Protein 8KBM (pdb70)

Sequence (196 aa):
STFGQALESLKRGHLVARKGWNGKGFIFRPEDSLPTNIVNQVKSLPESFKRWVANNHGDSETDRIKFTAYLCKAADGTIVNGWLASQTDLANDWVIVESTFGQALESLKRGHLVARKGWNGKGFIFRPEDSLPTNIVNQVKSLPESFKRWVANNHGDSETDRIKFTAYLCKAADGTIVNGWLASQTDLANDWVIVE

B-factor: mean 25.91, std 11.31, range [11.3, 83.42]

Solvent-accessible surface area: 12370 Å² total

Secondary structure (DSSP, 8-state):
--HHHHHHHHHTT--EEEGGG-----B----EEEE----SS-SSS-HHHHHHHHHHHTT-SS-EEEE-------TTS---SS----S----S-EEE--/--HHHHHHHHHTT--EEEGGGGGG--B----EEEE----SS-SSS-HHHHHHHHHHS-SSS--EEEE-------TTS---SS----S------EEE--

Structure (mmCIF, N/CA/C/O backbone):
data_8KBM
#
_entry.id   8KBM
#
_cell.length_a   88.065
_cell.length_b   89.846
_cell.length_c   63.214
_cell.angle_alpha   90.00
_cell.angle_beta   90.00
_cell.angle_gamma   90.00
#
_symmetry.space_group_name_H-M   'C 2 2 2'
#
loop_
_entity.id
_entity.type
_entity.pdbx_description
1 polymer 'Inhibitor of Type II CRISPR-Cas system'
2 non-polymer "9,9'-[(2R,3R,3aS,5S,7aR,9R,10R,10aS,12S,14aR)-3,5,10,12-tetrahydroxy-5,12-dioxidooctahydro-2H,7H-difuro[3,2-d:3',2'-j][1,3,7,9,2,8]tetraoxadiphosphacyclododecine-2,9-diyl]bis(2-amino-1,9-dihydro-6H-purin-6-one)"
3 water water
#
loop_
_atom_site.group_PDB
_atom_site.id
_atom_site.type_symbol
_atom_site.label_atom_id
_atom_site.label_alt_id
_atom_site.label_comp_id
_atom_site.label_asym_id
_atom_site.label_entity_id
_atom_site.label_seq_id
_atom_site.pdbx_PDB_ins_code
_atom_site.Cartn_x
_atom_site.Cartn_y
_atom_site.Cartn_z
_atom_site.occupancy
_atom_site.B_iso_or_equiv
_atom_site.auth_seq_id
_atom_site.auth_comp_id
_atom_site.auth_asym_id
_atom_site.auth_atom_id
_atom_site.pdbx_PDB_model_num
ATOM 1 N N . SER A 1 1 ? 1.657 -29.518 15.694 1.00 36.25 0 SER A N 1
ATOM 2 C CA . SER A 1 1 ? 0.333 -29.016 15.341 1.00 37.93 0 SER A CA 1
ATOM 3 C C . SER A 1 1 ? -0.701 -30.129 15.358 1.00 37.53 0 SER A C 1
ATOM 4 O O . SER A 1 1 ? -0.385 -31.289 15.082 1.00 39.89 0 SER A O 1
ATOM 15 N N . THR A 1 3 ? -4.988 -31.443 14.626 1.00 19.88 2 THR A N 1
ATOM 16 C CA . THR A 1 3 ? -6.308 -31.214 14.072 1.00 16.05 2 THR A CA 1
ATOM 17 C C . THR A 1 3 ? -7.269 -30.811 15.188 1.00 17.47 2 THR A C 1
ATOM 18 O O . THR A 1 3 ? -6.978 -30.927 16.388 1.00 17.76 2 THR A O 1
ATOM 22 N N . PHE A 1 4 ? -8.452 -30.361 14.795 1.00 17.17 3 PHE A N 1
ATOM 23 C CA . PHE A 1 4 ? -9.466 -30.058 15.796 1.00 14.00 3 PHE A CA 1
ATOM 24 C C . PHE A 1 4 ? -9.860 -31.305 16.556 1.00 19.93 3 PHE A C 1
ATOM 25 O O . PHE A 1 4 ? -10.159 -31.238 17.750 1.00 18.29 3 PHE A O 1
ATOM 33 N N . GLY A 1 5 ? -9.830 -32.465 15.909 1.00 17.92 4 GLY A N 1
ATOM 34 C CA . GLY A 1 5 ? -10.181 -33.679 16.620 1.00 15.50 4 GLY A CA 1
ATOM 35 C C . GLY A 1 5 ? -9.193 -34.013 17.719 1.00 18.11 4 GLY A C 1
ATOM 36 O O . GLY A 1 5 ? -9.582 -34.421 18.824 1.00 18.77 4 GLY A O 1
ATOM 37 N N . GLN A 1 6 ? -7.904 -33.821 17.449 1.00 18.00 5 GLN A N 1
ATOM 38 C CA . GLN A 1 6 ? -6.907 -34.012 18.501 1.00 18.40 5 GLN A CA 1
ATOM 39 C C . GLN A 1 6 ? -7.067 -32.965 19.599 1.00 19.74 5 GLN A C 1
ATOM 40 O O . GLN A 1 6 ? -6.921 -33.272 20.795 1.00 19.26 5 GLN A O 1
ATOM 46 N N . ALA A 1 7 ? -7.361 -31.718 19.216 1.00 19.59 6 ALA A N 1
ATOM 47 C CA . ALA A 1 7 ? -7.633 -30.689 20.216 1.00 15.20 6 ALA A CA 1
ATOM 48 C C . ALA A 1 7 ? -8.787 -31.096 21.115 1.00 17.62 6 ALA A C 1
ATOM 49 O O . ALA A 1 7 ? -8.729 -30.917 22.345 1.00 17.56 6 ALA A O 1
ATOM 51 N N . LEU A 1 8 ? -9.837 -31.663 20.530 1.00 18.54 7 LEU A N 1
ATOM 52 C CA . LEU A 1 8 ? -10.997 -32.058 21.318 1.00 16.41 7 LEU A CA 1
ATOM 53 C C . LEU A 1 8 ? -10.635 -33.165 22.297 1.00 19.49 7 LEU A C 1
ATOM 54 O O . LEU A 1 8 ? -11.051 -33.129 23.457 1.00 18.19 7 LEU A O 1
ATOM 59 N N . GLU A 1 9 ? -9.870 -34.161 21.850 1.00 18.85 8 GLU A N 1
ATOM 60 C CA . GLU A 1 9 ? -9.478 -3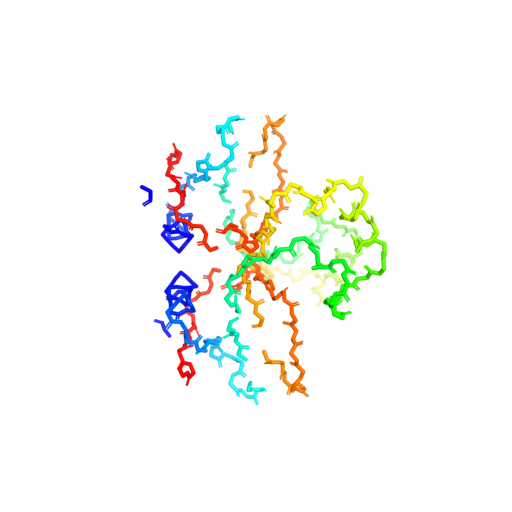5.228 22.778 1.00 17.94 8 GLU A CA 1
ATOM 61 C C . GLU A 1 9 ? -8.625 -34.681 23.916 1.00 20.26 8 GLU A C 1
ATOM 62 O O . GLU A 1 9 ? -8.729 -35.152 25.060 1.00 19.28 8 GLU A O 1
ATOM 68 N N . SER A 1 10 ? -7.796 -33.677 23.634 1.00 18.87 9 SER A N 1
ATOM 69 C CA . SER A 1 10 ? -7.020 -33.032 24.691 1.00 16.32 9 SER A CA 1
ATOM 70 C C . SER A 1 10 ? -7.938 -32.270 25.652 1.00 20.41 9 SER A C 1
ATOM 71 O O . SER A 1 10 ? -7.770 -32.328 26.879 1.00 18.78 9 SER A O 1
ATOM 74 N N . LEU A 1 11 ? -8.938 -31.578 25.118 1.00 18.81 10 LEU A N 1
ATOM 75 C CA . LEU A 1 11 ? -9.887 -30.845 25.947 1.00 15.82 10 LEU A CA 1
ATOM 76 C C . LEU A 1 11 ? -10.642 -31.789 26.864 1.00 18.13 10 LEU A C 1
ATOM 77 O O . LEU A 1 11 ? -10.857 -31.481 28.048 1.00 17.67 10 LEU A O 1
ATOM 82 N N . LYS A 1 12 ? -11.043 -32.948 26.342 1.00 19.75 11 LYS A N 1
ATOM 83 C CA . LYS A 1 12 ? -11.762 -33.933 27.149 1.00 19.32 11 LYS A CA 1
ATOM 84 C C . LYS A 1 12 ? -10.916 -34.414 28.322 1.00 20.01 11 LYS A C 1
ATOM 85 O O . LYS A 1 12 ? -11.465 -34.806 29.365 1.00 21.64 11 LYS A O 1
ATOM 91 N N . ARG A 1 13 ? -9.593 -34.375 28.181 1.00 18.67 12 ARG A N 1
ATOM 92 C CA . ARG A 1 13 ? -8.656 -34.780 29.226 1.00 17.00 12 ARG A CA 1
ATOM 93 C C . ARG A 1 13 ? -8.238 -33.614 30.111 1.00 21.53 12 ARG A C 1
ATOM 94 O O . ARG A 1 13 ? -7.268 -33.750 30.868 1.00 22.57 12 ARG A O 1
ATOM 102 N N . GLY A 1 14 ? -8.895 -32.464 29.990 1.00 18.54 13 GLY A N 1
ATOM 103 C CA . GLY A 1 14 ? -8.692 -31.352 30.899 1.00 17.66 13 GLY A CA 1
ATOM 104 C C . GLY A 1 14 ? -7.652 -30.337 30.486 1.00 19.08 13 GLY A C 1
ATOM 105 O O . GLY A 1 14 ? -7.303 -29.467 31.296 1.00 19.72 13 GLY A O 1
ATOM 106 N N . HIS A 1 15 ? -7.174 -30.379 29.250 1.00 18.52 14 HIS A N 1
ATOM 107 C CA . HIS A 1 15 ? -6.116 -29.476 28.831 1.00 18.68 14 HIS A CA 1
ATOM 108 C C . HIS A 1 15 ? -6.682 -28.165 28.300 1.00 16.08 14 HIS A C 1
ATOM 109 O O . HIS A 1 15 ? -7.880 -28.037 28.037 1.00 17.17 14 HIS A O 1
ATOM 116 N N . LEU A 1 16 ? -5.795 -27.181 28.191 1.00 16.82 15 LEU A N 1
ATOM 117 C CA . LEU A 1 16 ? -6.085 -25.908 27.547 1.00 17.63 15 LEU A CA 1
ATOM 118 C C . LEU A 1 16 ? -5.439 -25.948 26.173 1.00 18.01 15 LEU A C 1
ATOM 119 O O . LEU A 1 16 ? -4.272 -26.331 26.049 1.00 17.65 15 LEU A O 1
ATOM 124 N N . VAL A 1 17 ? -6.196 -25.545 25.146 1.00 16.89 16 VAL A N 1
ATOM 125 C CA . VAL A 1 17 ? -5.718 -25.597 23.770 1.00 16.50 16 VAL A CA 1
ATOM 126 C C . VAL A 1 17 ? -6.024 -24.284 23.061 1.00 16.68 16 VAL A C 1
ATOM 127 O O . VAL A 1 17 ? -6.852 -23.489 23.508 1.00 16.12 16 VAL A O 1
ATOM 131 N N . ALA A 1 18 ? -5.350 -24.082 21.919 1.00 17.05 17 ALA A N 1
ATOM 132 C CA . ALA A 1 18 ? -5.494 -22.868 21.112 1.00 17.49 17 ALA A CA 1
ATOM 133 C C . ALA A 1 18 ? -5.138 -23.179 19.662 1.00 17.26 17 ALA A C 1
ATOM 134 O O . ALA A 1 18 ? -4.562 -24.220 19.356 1.00 18.14 17 ALA A O 1
ATOM 136 N N . ARG A 1 19 ? -5.470 -22.243 18.768 1.00 18.71 18 ARG A N 1
ATOM 137 C CA . ARG A 1 19 ? -4.986 -22.304 17.390 1.00 18.31 18 ARG A CA 1
ATOM 138 C C . ARG A 1 19 ? -3.840 -21.318 17.205 1.00 18.77 18 ARG A C 1
ATOM 139 O O . ARG A 1 19 ? -3.915 -20.177 17.665 1.00 19.92 18 ARG A O 1
ATOM 147 N N . LYS A 1 20 ? -2.786 -21.761 16.506 1.00 20.34 19 LYS A N 1
ATOM 148 C CA . LYS A 1 20 ? -1.712 -20.832 16.149 1.00 23.47 19 LYS A CA 1
ATOM 149 C C . LYS A 1 20 ? -2.248 -19.617 15.406 1.00 23.08 19 LYS A C 1
ATOM 150 O O . LYS A 1 20 ? -1.772 -18.497 15.621 1.00 24.31 19 LYS A O 1
ATOM 156 N N . GLY A 1 21 ? -3.253 -19.817 14.548 1.00 21.03 20 GLY A N 1
ATOM 157 C CA . GLY A 1 21 ? -3.849 -18.715 13.809 1.00 21.86 20 GLY A CA 1
ATOM 158 C C . GLY A 1 21 ? -4.389 -17.592 14.675 1.00 26.71 20 GLY A C 1
ATOM 159 O O . GLY A 1 21 ? -4.538 -16.463 14.194 1.00 26.46 20 GLY A O 1
ATOM 160 N N . TRP A 1 22 ? -4.678 -17.869 15.948 1.00 24.30 21 TRP A N 1
ATOM 161 C CA . TRP A 1 22 ? -5.106 -16.826 16.867 1.00 24.62 21 TRP A CA 1
ATOM 162 C C . TRP A 1 22 ? -3.974 -15.886 17.261 1.00 24.47 21 TRP A C 1
ATOM 163 O O . TRP A 1 22 ? -4.247 -14.814 17.816 1.00 28.36 21 TRP A O 1
ATOM 174 N N . ASN A 1 23 ? -2.722 -16.268 17.001 1.00 23.23 22 ASN A N 1
ATOM 175 C CA . ASN A 1 23 ? -1.569 -15.396 17.217 1.00 25.64 22 ASN A CA 1
ATOM 176 C C . ASN A 1 23 ? -1.339 -15.068 18.690 1.00 29.56 22 ASN A C 1
ATOM 177 O O . ASN A 1 23 ? -1.080 -13.921 19.062 1.00 35.86 22 ASN A O 1
ATOM 182 N N . GLY A 1 24 ? -1.411 -16.097 19.531 1.00 27.28 23 GLY A N 1
ATOM 183 C CA . GLY A 1 24 ? -1.115 -15.939 20.943 1.00 22.97 23 GLY A CA 1
ATOM 184 C C . GLY A 1 24 ? -2.169 -15.165 21.708 1.00 24.63 23 GLY A C 1
ATOM 185 O O . GLY A 1 24 ? -3.291 -15.649 21.909 1.00 22.95 23 GLY A O 1
ATOM 186 N N . LYS A 1 25 ? -1.817 -13.966 22.163 1.00 25.05 24 LYS A N 1
ATOM 187 C CA . LYS A 1 25 ? -2.722 -13.081 22.893 1.00 26.78 24 LYS A CA 1
ATOM 188 C C . LYS A 1 25 ? -3.212 -13.673 24.212 1.00 26.51 24 LYS A C 1
ATOM 189 O O . LYS A 1 25 ? -4.147 -13.131 24.818 1.00 30.24 24 LYS A O 1
ATOM 195 N N . GLY A 1 26 ? -2.612 -14.768 24.680 1.00 22.01 25 GLY A N 1
ATOM 196 C CA . GLY A 1 26 ? -3.092 -15.413 25.885 1.00 28.02 25 GLY A CA 1
ATOM 197 C C . GLY A 1 26 ? -4.457 -16.057 25.767 1.00 26.23 25 GLY A C 1
ATOM 198 O O . GLY A 1 26 ? -5.059 -16.388 26.789 1.00 23.90 25 GLY A O 1
ATOM 207 N N . PHE A 1 28 ? -7.202 -19.057 24.997 1.00 17.56 27 PHE A N 1
ATOM 208 C CA . PHE A 1 28 ? -7.259 -20.513 24.947 1.00 16.88 27 PHE A CA 1
ATOM 209 C C . PHE A 1 28 ? -8.684 -20.980 25.204 1.00 16.15 27 PHE A C 1
ATOM 210 O O . PHE A 1 28 ? -9.519 -20.220 25.691 1.00 17.96 27 PHE A O 1
ATOM 218 N N . ILE A 1 29 ? -8.969 -22.229 24.842 1.00 16.00 28 ILE A N 1
ATOM 219 C CA . ILE A 1 29 ? -10.269 -22.798 25.154 1.00 18.86 28 ILE A CA 1
ATOM 220 C C . ILE A 1 29 ? -10.083 -23.967 26.106 1.00 18.35 28 ILE A C 1
ATOM 221 O O . ILE A 1 29 ? -8.999 -24.539 26.233 1.00 15.62 28 ILE A O 1
ATOM 226 N N . PHE A 1 30 ? -11.178 -24.251 26.807 1.00 15.26 29 PHE A N 1
ATOM 227 C CA . PHE A 1 30 ? -11.180 -25.302 27.810 1.00 14.71 29 PHE A CA 1
ATOM 228 C C . PHE A 1 30 ? -12.570 -25.873 27.994 1.00 14.68 29 PHE A C 1
ATOM 229 O O . PHE A 1 30 ? -13.527 -25.293 27.591 1.00 16.29 29 PHE A O 1
ATOM 245 N N . ARG A 1 32 ? -15.613 -27.221 30.486 1.00 14.65 31 ARG A N 1
ATOM 246 C CA . ARG A 1 32 ? -16.199 -27.227 31.801 1.00 15.78 31 ARG A CA 1
ATOM 247 C C . ARG A 1 32 ? -16.946 -28.530 31.945 1.00 20.73 31 ARG A C 1
ATOM 248 O O . ARG A 1 32 ? -17.587 -28.979 31.034 1.00 17.63 31 ARG A O 1
ATOM 256 N N . PRO A 1 33 ? -16.817 -29.164 33.104 1.00 18.21 32 PRO A N 1
ATOM 257 C CA . PRO A 1 33 ? -17.378 -30.493 33.272 1.00 18.53 32 PRO A CA 1
ATOM 258 C C . PRO A 1 33 ? -18.880 -30.656 33.419 1.00 16.31 32 PRO A C 1
ATOM 259 O O . PRO A 1 33 ? -19.536 -29.744 33.799 1.00 16.83 32 PRO A O 1
ATOM 263 N N . GLU A 1 34 ? -19.366 -31.833 33.085 1.00 20.24 33 GLU A N 1
ATOM 264 C CA . GLU A 1 34 ? -20.772 -32.166 33.335 1.00 20.17 33 GLU A CA 1
ATOM 265 C C . GLU A 1 34 ? -21.081 -32.402 34.800 1.00 21.65 33 GLU A C 1
ATOM 266 O O . GLU A 1 34 ? -20.213 -32.798 35.532 1.00 22.99 33 GLU A O 1
ATOM 272 N N . ASP A 1 35 ? -22.284 -32.110 35.235 1.00 19.34 34 ASP A N 1
ATOM 273 C CA . ASP A 1 35 ? -22.705 -32.480 36.578 1.00 20.32 34 ASP A CA 1
ATOM 274 C C . ASP A 1 35 ? -24.211 -32.649 36.590 1.00 21.91 34 ASP A C 1
ATOM 275 O O . ASP A 1 35 ? -24.890 -32.110 35.753 1.00 22.14 34 ASP A O 1
ATOM 280 N N . SER A 1 36 ? -24.703 -33.418 37.530 1.00 21.47 35 SER A N 1
ATOM 281 C CA . SER A 1 36 ? -26.136 -33.591 37.718 1.00 21.63 35 SER A CA 1
ATOM 282 C C . SER A 1 36 ? -26.520 -32.954 39.045 1.00 21.44 35 SER A C 1
ATOM 283 O O . SER A 1 36 ? -25.926 -33.269 40.081 1.00 24.88 35 SER A O 1
ATOM 286 N N . LEU A 1 37 ? -27.471 -32.034 39.009 1.00 21.62 36 LEU A N 1
ATOM 287 C CA . LEU A 1 37 ? -27.775 -31.241 40.193 1.00 25.62 36 LEU A CA 1
ATOM 288 C C . LEU A 1 37 ? -29.150 -31.589 40.739 1.00 24.22 36 LEU A C 1
ATOM 289 O O . LEU A 1 37 ? -30.081 -31.827 39.964 1.00 22.07 36 LEU A O 1
ATOM 294 N N . PRO A 1 38 ? -29.328 -31.591 42.060 1.00 20.44 37 PRO A N 1
ATOM 295 C CA . PRO A 1 38 ? -30.675 -31.772 42.604 1.00 21.36 37 PRO A CA 1
ATOM 296 C C . PRO A 1 38 ? -31.581 -30.597 42.255 1.00 17.46 37 PRO A C 1
ATOM 297 O O . PRO A 1 38 ? -31.175 -29.430 42.286 1.00 19.97 37 PRO A O 1
ATOM 301 N N . THR A 1 39 ? -32.835 -30.920 41.946 1.00 19.26 38 THR A N 1
ATOM 302 C CA . THR A 1 39 ? -33.779 -29.868 41.575 1.00 18.51 38 THR A CA 1
ATOM 303 C C . THR A 1 39 ? -34.051 -28.919 42.733 1.00 20.09 38 THR A C 1
ATOM 304 O O . THR A 1 39 ? -34.263 -27.721 42.522 1.00 20.12 38 THR A O 1
ATOM 308 N N . ASN A 1 40 ? -34.021 -29.413 43.971 1.00 20.22 39 ASN A N 1
ATOM 309 C CA . ASN A 1 40 ? -34.294 -28.488 45.056 1.00 21.63 39 ASN A CA 1
ATOM 310 C C . ASN A 1 40 ? -33.208 -27.421 45.143 1.00 19.58 39 ASN A C 1
ATOM 311 O O . ASN A 1 40 ? -33.503 -26.247 45.374 1.00 19.60 39 ASN A O 1
ATOM 324 N N . ILE A 1 42 ? -31.364 -26.379 42.552 1.00 21.28 41 ILE A N 1
ATOM 325 C CA . ILE A 1 42 ? -31.652 -25.518 41.409 1.00 23.09 41 ILE A CA 1
ATOM 326 C C . ILE A 1 42 ? -32.639 -24.420 41.798 1.00 22.21 41 ILE A C 1
ATOM 327 O O . ILE A 1 42 ? -32.427 -23.234 41.512 1.00 19.94 41 ILE A O 1
ATOM 332 N N . VAL A 1 43 ? -33.734 -24.801 42.460 1.00 20.26 42 VAL A N 1
ATOM 333 C CA . VAL A 1 43 ? -34.777 -23.830 42.783 1.00 19.42 42 VAL A CA 1
ATOM 334 C C . VAL A 1 43 ? -34.311 -22.866 43.862 1.00 23.67 42 VAL A C 1
ATOM 335 O O . VAL A 1 43 ? -34.487 -21.647 43.751 1.00 22.87 42 VAL A O 1
ATOM 339 N N . ASN A 1 44 ? -33.731 -23.396 44.937 1.00 20.12 43 ASN A N 1
ATOM 340 C CA . ASN A 1 44 ? -33.541 -22.610 46.142 1.00 24.17 43 ASN A CA 1
ATOM 341 C C . ASN A 1 44 ? -32.156 -21.996 46.268 1.00 22.39 43 ASN A C 1
ATOM 342 O O . ASN A 1 44 ? -31.981 -21.074 47.077 1.00 26.23 43 ASN A O 1
ATOM 347 N N . GLN A 1 45 ? -31.187 -22.428 45.462 1.00 23.41 44 GLN A N 1
ATOM 348 C CA . GLN A 1 45 ? -29.822 -21.938 45.632 1.00 23.70 44 GLN A CA 1
ATOM 349 C C . GLN A 1 45 ? -29.196 -21.360 44.376 1.00 23.43 44 GLN A C 1
ATOM 350 O O . GLN A 1 45 ? -28.537 -20.325 44.464 1.00 24.50 44 GLN A O 1
ATOM 356 N N . VAL A 1 46 ? -29.372 -22.000 43.216 1.00 22.53 45 VAL A N 1
ATOM 357 C CA . VAL A 1 46 ? -28.524 -21.656 42.072 1.00 20.91 45 VAL A CA 1
ATOM 358 C C . VAL A 1 46 ? -28.759 -20.223 41.627 1.00 23.05 45 VAL A C 1
ATOM 359 O O . VAL A 1 46 ? -29.872 -19.842 41.237 1.00 21.61 45 VAL A O 1
ATOM 363 N N . LYS A 1 47 ? -27.695 -19.424 41.680 1.00 17.53 46 LYS A N 1
ATOM 364 C CA . LYS A 1 47 ? -27.747 -18.025 41.277 1.00 16.27 46 LYS A CA 1
ATOM 365 C C . LYS A 1 47 ? -27.723 -17.872 39.757 1.00 16.38 46 LYS A C 1
ATOM 366 O O . LYS A 1 47 ? -28.392 -16.984 39.225 1.00 20.51 46 LYS A O 1
ATOM 372 N N . SER A 1 48 ? -26.939 -18.705 39.057 1.00 19.94 47 SER A N 1
ATOM 373 C CA . SER A 1 48 ? -26.634 -18.465 37.647 1.00 16.92 47 SER A CA 1
ATOM 374 C C . SER A 1 48 ? -27.692 -19.028 36.699 1.00 18.03 47 SER A C 1
ATOM 375 O O . SER A 1 48 ? -27.346 -19.449 35.576 1.00 19.09 47 SER A O 1
ATOM 378 N N . LEU A 1 49 ? -28.963 -19.032 37.090 1.00 17.01 48 LEU A N 1
ATOM 379 C CA . LEU A 1 49 ? -30.060 -19.450 36.234 1.00 16.30 48 LEU A CA 1
ATOM 380 C C . LEU A 1 49 ? -31.144 -18.387 36.288 1.00 20.50 48 LEU A C 1
ATOM 381 O O . LEU A 1 49 ? -31.364 -17.786 37.343 1.00 20.13 48 LEU A O 1
ATOM 386 N N . PRO A 1 50 ? -31.848 -18.140 35.198 1.00 18.28 49 PRO A N 1
ATOM 387 C CA . PRO A 1 50 ? -32.896 -17.124 35.228 1.00 17.83 49 PRO A CA 1
ATOM 388 C C . PRO A 1 50 ? -34.101 -17.620 36.010 1.00 17.12 49 PRO A C 1
ATOM 389 O O . PRO A 1 50 ? -34.333 -18.821 36.167 1.00 17.80 49 PRO A O 1
ATOM 393 N N . GLU A 1 51 ? -34.865 -16.654 36.523 1.00 19.69 50 GLU A N 1
ATOM 394 C CA . GLU A 1 51 ? -35.973 -17.018 37.387 1.00 19.03 50 GLU A CA 1
ATOM 395 C C . GLU A 1 51 ? -37.018 -17.840 36.640 1.00 18.40 50 GLU A C 1
ATOM 396 O O . GLU A 1 51 ? -37.627 -18.741 37.219 1.00 19.00 50 GLU A O 1
ATOM 402 N N . SER A 1 52 ? -37.188 -17.595 35.340 1.00 18.14 51 SER A N 1
ATOM 403 C CA . SER A 1 52 ? -38.168 -18.351 34.566 1.00 17.70 51 SER A CA 1
ATOM 404 C C . SER A 1 52 ? -37.832 -19.841 34.547 1.00 16.51 51 SER A C 1
ATOM 405 O O . SER A 1 52 ? -38.721 -20.701 34.688 1.00 20.51 51 SER A O 1
ATOM 408 N N . PHE A 1 53 ? -36.541 -20.166 34.436 1.00 17.97 52 PHE A N 1
ATOM 409 C CA . PHE A 1 53 ? -36.125 -21.565 34.472 1.00 20.34 52 PHE A CA 1
ATOM 410 C C . PHE A 1 53 ? -36.323 -22.168 35.860 1.00 20.27 52 PHE A C 1
ATOM 411 O O . PHE A 1 53 ? -36.785 -23.309 35.995 1.00 19.90 52 PHE A O 1
ATOM 419 N N . LYS A 1 54 ? -35.973 -21.411 36.898 1.00 17.87 53 LYS A N 1
ATOM 420 C CA . LYS A 1 54 ? -36.119 -21.888 38.271 1.00 17.46 53 LYS A CA 1
ATOM 421 C C . LYS A 1 54 ? -37.586 -22.113 38.616 1.00 21.44 53 LYS A C 1
ATOM 422 O O . LYS A 1 54 ? -37.929 -23.098 39.281 1.00 21.06 53 LYS A O 1
ATOM 428 N N . ARG A 1 55 ? -38.469 -21.232 38.142 1.00 20.26 54 ARG A N 1
ATOM 429 C CA . ARG A 1 55 ? -39.900 -21.380 38.399 1.00 21.87 54 ARG A CA 1
ATOM 430 C C . ARG A 1 55 ? -40.449 -22.606 37.708 1.00 24.85 54 ARG A C 1
ATOM 431 O O . ARG A 1 55 ? -41.316 -23.301 38.257 1.00 23.69 54 ARG A O 1
ATOM 439 N N . TRP A 1 56 ? -39.983 -22.860 36.486 1.00 22.34 55 TRP A N 1
ATOM 440 C CA . TRP A 1 56 ? -40.394 -24.064 35.778 1.00 22.08 55 TRP A CA 1
ATOM 441 C C . TRP A 1 56 ? -39.974 -25.319 36.543 1.00 19.34 55 TRP A C 1
ATOM 442 O O . TRP A 1 56 ? -40.781 -26.243 36.762 1.00 21.14 55 TRP A O 1
ATOM 453 N N . VAL A 1 57 ? -38.711 -25.356 36.977 1.00 19.45 56 VAL A N 1
ATOM 454 C CA . VAL A 1 57 ? -38.242 -26.489 37.778 1.00 21.05 56 VAL A CA 1
ATOM 455 C C . VAL A 1 57 ? -39.090 -26.663 39.035 1.00 19.18 56 VAL A C 1
ATOM 456 O O . VAL A 1 57 ? -39.517 -27.774 39.364 1.00 20.92 56 VAL A O 1
ATOM 460 N N . ALA A 1 58 ? -39.334 -25.569 39.762 1.00 19.43 57 ALA A N 1
ATOM 461 C CA . ALA A 1 58 ? -40.127 -25.653 40.985 1.00 20.09 57 ALA A CA 1
ATOM 462 C C . ALA A 1 58 ? -41.513 -26.203 40.701 1.00 23.99 57 ALA A C 1
ATOM 463 O O . ALA A 1 58 ? -42.049 -26.995 41.487 1.00 20.96 57 ALA A O 1
ATOM 465 N N . ASN A 1 59 ? -42.122 -25.780 39.591 1.00 21.87 58 ASN A N 1
ATOM 466 C CA . ASN A 1 59 ? -43.486 -26.216 39.329 1.00 17.92 58 ASN A CA 1
ATOM 467 C C . ASN A 1 59 ? -43.537 -27.701 39.015 1.00 21.47 58 ASN A C 1
ATOM 468 O O . ASN A 1 59 ? -44.541 -28.367 39.302 1.00 23.43 58 ASN A O 1
ATOM 473 N N . ASN A 1 60 ? -42.470 -28.242 38.436 1.00 22.06 59 ASN A N 1
ATOM 474 C CA . ASN A 1 60 ? -42.519 -29.640 38.040 1.00 22.56 59 ASN A CA 1
ATOM 475 C C . ASN A 1 60 ? -41.854 -30.598 39.019 1.00 25.08 59 ASN A C 1
ATOM 476 O O . ASN A 1 60 ? -42.049 -31.811 38.909 1.00 24.33 59 ASN A O 1
ATOM 481 N N . HIS A 1 61 ? -41.112 -30.090 39.991 1.00 22.49 60 HIS A N 1
ATOM 482 C CA . HIS A 1 61 ? -40.420 -30.948 40.941 1.00 24.97 60 HIS A CA 1
ATOM 483 C C . HIS A 1 61 ? -40.774 -30.696 42.389 1.00 26.06 60 HIS A C 1
ATOM 484 O O . HIS A 1 61 ? -40.513 -31.571 43.229 1.00 25.68 60 HIS A O 1
ATOM 491 N N . GLY A 1 62 ? -41.367 -29.548 42.700 1.00 19.74 61 GLY A N 1
ATOM 492 C CA . GLY A 1 62 ? -41.743 -29.260 44.066 1.00 24.01 61 GLY A CA 1
ATOM 493 C C . GLY A 1 62 ? -40.549 -29.345 44.987 1.00 37.52 61 GLY A C 1
ATOM 494 O O . GLY A 1 62 ? -39.451 -28.861 44.693 1.00 46.82 61 GLY A O 1
ATOM 495 N N . ASP A 1 63 ? -40.768 -30.001 46.112 1.00 40.75 62 ASP A N 1
ATOM 496 C CA . ASP A 1 63 ? -39.785 -30.139 47.169 1.00 39.67 62 ASP A CA 1
ATOM 497 C C . ASP A 1 63 ? -38.926 -31.395 47.051 1.00 38.36 62 ASP A C 1
ATOM 498 O O . ASP A 1 63 ? -38.202 -31.717 47.993 1.00 33.53 62 ASP A O 1
ATOM 503 N N . SER A 1 64 ? -38.962 -32.085 45.909 1.00 30.66 63 SER A N 1
ATOM 504 C CA . SER A 1 64 ? -38.218 -33.331 45.756 1.00 36.78 63 SER A CA 1
ATOM 505 C C . SER A 1 64 ? -36.762 -33.152 46.162 1.00 37.16 63 SER A C 1
ATOM 506 O O . SER A 1 64 ? -36.108 -32.178 45.781 1.00 24.93 63 SER A O 1
ATOM 509 N N . GLU A 1 65 ? -36.270 -34.097 46.952 1.00 44.73 64 GLU A N 1
ATOM 510 C CA . GLU A 1 65 ? -34.890 -34.112 47.391 1.00 39.84 64 GLU A CA 1
ATOM 511 C C . GLU A 1 65 ? -34.050 -35.069 46.562 1.00 41.44 64 GLU A C 1
ATOM 512 O O . GLU A 1 65 ? -32.831 -35.124 46.746 1.00 42.61 64 GLU A O 1
ATOM 518 N N . THR A 1 66 ? -34.681 -35.817 45.654 1.00 41.61 65 THR A N 1
ATOM 519 C CA . THR A 1 66 ? -34.011 -36.842 44.869 1.00 29.39 65 THR A CA 1
ATOM 520 C C . THR A 1 66 ? -33.957 -36.548 43.380 1.00 25.20 65 THR A C 1
ATOM 521 O O . THR A 1 66 ? -33.057 -37.056 42.710 1.00 21.75 65 THR A O 1
ATOM 525 N N . ASP A 1 67 ? -34.903 -35.778 42.839 1.00 24.86 66 ASP A N 1
ATOM 526 C CA . ASP A 1 67 ? -34.879 -35.495 41.408 1.00 21.38 66 ASP A CA 1
ATOM 527 C C . ASP A 1 67 ? -33.615 -34.720 41.067 1.00 21.83 66 ASP A C 1
ATOM 528 O O . ASP A 1 67 ? -33.146 -33.882 41.847 1.00 20.32 66 ASP A O 1
ATOM 533 N N . ARG A 1 68 ? -33.072 -34.994 39.886 1.00 24.50 67 ARG A N 1
ATOM 534 C CA . ARG A 1 68 ? -31.868 -34.339 39.401 1.00 22.49 67 ARG A CA 1
ATOM 535 C C . ARG A 1 68 ? -32.050 -33.895 37.956 1.00 23.51 67 ARG A C 1
ATOM 536 O O . ARG A 1 68 ? -32.899 -34.407 37.219 1.00 23.22 67 ARG A O 1
ATOM 544 N N . ILE A 1 69 ? -31.238 -32.922 37.567 1.00 20.45 68 ILE A N 1
ATOM 545 C CA . ILE A 1 69 ? -31.181 -32.460 36.183 1.00 16.98 68 ILE A CA 1
ATOM 546 C C . ILE A 1 69 ? -29.717 -32.415 35.775 1.00 19.77 68 ILE A C 1
ATOM 547 O O . ILE A 1 69 ? -28.887 -31.861 36.507 1.00 20.39 68 ILE A O 1
ATOM 552 N N . LYS A 1 70 ? -29.404 -33.008 34.618 1.00 20.80 69 LYS A N 1
ATOM 553 C CA . LYS A 1 70 ? -28.040 -33.069 34.105 1.00 19.77 69 LYS A CA 1
ATOM 554 C C . LYS A 1 70 ? -27.705 -31.797 33.333 1.00 17.81 69 LYS A C 1
ATOM 555 O O . LYS A 1 70 ? -28.467 -31.374 32.454 1.00 19.28 69 LYS A O 1
ATOM 561 N N . PHE A 1 71 ? -26.558 -31.214 33.643 1.00 18.30 70 PHE A N 1
ATOM 562 C CA . PHE A 1 71 ? -25.984 -30.073 32.936 1.00 15.57 70 PHE A CA 1
ATOM 563 C C . PHE A 1 71 ? -24.745 -30.585 32.212 1.00 19.25 70 PHE A C 1
ATOM 564 O O . PHE A 1 71 ? -23.797 -31.074 32.840 1.00 18.17 70 PHE A O 1
ATOM 572 N N . THR A 1 72 ? -24.779 -30.510 30.884 1.00 17.03 71 THR A N 1
ATOM 573 C CA . THR A 1 72 ? -23.746 -31.111 30.054 1.00 18.50 71 THR A CA 1
ATOM 574 C C . THR A 1 72 ? -22.433 -30.341 30.144 1.00 17.12 71 THR A C 1
ATOM 575 O O . THR A 1 72 ? -22.389 -29.148 30.465 1.00 16.27 71 THR A O 1
ATOM 579 N N . ALA A 1 73 ? -21.351 -31.052 29.827 1.00 18.08 72 ALA A N 1
ATOM 580 C CA . ALA A 1 73 ? -20.057 -30.421 29.625 1.00 17.88 72 ALA A CA 1
ATOM 581 C C . ALA A 1 73 ? -20.125 -29.473 28.422 1.00 18.36 72 ALA A C 1
ATOM 582 O O . ALA A 1 73 ? -20.976 -29.609 27.524 1.00 17.12 72 ALA A O 1
ATOM 584 N N . TYR A 1 74 ? -19.250 -28.503 28.425 1.00 15.03 73 TYR A N 1
ATOM 585 C CA . TYR A 1 74 ? -19.226 -27.535 27.348 1.00 14.90 73 TYR A CA 1
ATOM 586 C C . TYR A 1 74 ? -17.913 -26.819 27.249 1.00 16.82 73 TYR A C 1
ATOM 587 O O . TYR A 1 74 ? -17.169 -26.764 28.181 1.00 17.71 73 TYR A O 1
ATOM 596 N N . LEU A 1 75 ? -17.652 -26.267 26.090 1.00 17.05 74 LEU A N 1
ATOM 597 C CA . LEU A 1 75 ? -16.433 -25.561 25.859 1.00 15.32 74 LEU A CA 1
ATOM 598 C C . LEU A 1 75 ? -16.541 -24.062 26.102 1.00 14.44 74 LEU A C 1
ATOM 599 O O . LEU A 1 75 ? -17.584 -23.482 25.918 1.00 14.97 74 LEU A O 1
ATOM 604 N N . CYS A 1 76 ? -15.453 -23.492 26.574 1.00 14.48 75 CYS A N 1
ATOM 605 C CA . CYS A 1 76 ? -15.392 -22.080 26.849 1.00 13.37 75 CYS A CA 1
ATOM 606 C C . CYS A 1 76 ? -14.094 -21.463 26.370 1.00 15.09 75 CYS A C 1
ATOM 607 O O . CYS A 1 76 ? -13.115 -22.144 26.225 1.00 16.23 75 CYS A O 1
ATOM 618 N N . LYS A 1 78 ? -11.136 -18.517 27.105 1.00 16.09 77 LYS A N 1
ATOM 619 C CA . LYS A 1 78 ? -10.570 -17.467 27.905 1.00 17.97 77 LYS A CA 1
ATOM 620 C C . LYS A 1 78 ? -10.068 -16.493 26.844 1.00 22.69 77 LYS A C 1
ATOM 621 O O . LYS A 1 78 ? -9.109 -16.760 26.163 1.00 19.93 77 LYS A O 1
ATOM 627 N N . ALA A 1 79 ? -10.771 -15.395 26.716 1.00 20.91 78 ALA A N 1
ATOM 628 C CA . ALA A 1 79 ? -10.463 -14.415 25.684 1.00 21.52 78 ALA A CA 1
ATOM 629 C C . ALA A 1 79 ? -9.268 -13.531 25.949 1.00 22.89 78 ALA A C 1
ATOM 630 O O . ALA A 1 79 ? -8.758 -13.482 27.022 1.00 22.93 78 ALA A O 1
ATOM 632 N N . ALA A 1 80 ? -8.831 -12.846 24.915 1.00 26.03 79 ALA A N 1
ATOM 633 C CA . ALA A 1 80 ? -7.650 -12.001 25.018 1.00 28.69 79 ALA A CA 1
ATOM 634 C C . ALA A 1 80 ? -7.814 -10.946 26.077 1.00 26.81 79 ALA A C 1
ATOM 635 O O . ALA A 1 80 ? -6.877 -10.612 26.753 1.00 29.33 79 ALA A O 1
ATOM 637 N N . ASP A 1 81 ? -9.034 -10.465 26.230 1.00 27.14 80 ASP A N 1
ATOM 638 C CA . ASP A 1 81 ? -9.321 -9.442 27.217 1.00 29.45 80 ASP A CA 1
ATOM 639 C C . ASP A 1 81 ? -9.480 -9.959 28.626 1.00 27.85 80 ASP A C 1
ATOM 640 O O . ASP A 1 81 ? -9.674 -9.190 29.532 1.00 32.32 80 ASP A O 1
ATOM 645 N N . GLY A 1 82 ? -9.404 -11.263 28.807 1.00 23.78 81 GLY A N 1
ATOM 646 C CA . GLY A 1 82 ? -9.492 -11.848 30.123 1.00 22.32 81 GLY A CA 1
ATOM 647 C C . GLY A 1 82 ? -10.843 -12.408 30.509 1.00 22.60 81 GLY A C 1
ATOM 648 O O . GLY A 1 82 ? -10.973 -13.114 31.461 1.00 23.57 81 GLY A O 1
ATOM 649 N N . THR A 1 83 ? -11.833 -12.115 29.711 1.00 22.20 82 THR A N 1
ATOM 650 C CA . THR A 1 83 ? -13.149 -12.629 29.979 1.00 24.86 82 THR A CA 1
ATOM 651 C C . THR A 1 83 ? -13.316 -14.085 29.617 1.00 21.82 82 THR A C 1
ATOM 652 O O . THR A 1 83 ? -12.661 -14.572 28.743 1.00 22.55 82 THR A O 1
ATOM 656 N N . ILE A 1 84 ? -14.1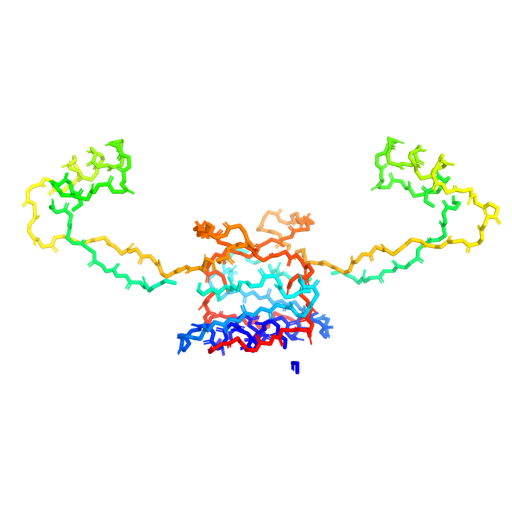76 -14.767 30.352 1.00 20.65 83 ILE A N 1
ATOM 657 C CA . ILE A 1 84 ? -14.503 -16.141 30.005 1.00 20.21 83 ILE A CA 1
ATOM 658 C C . ILE A 1 84 ? -15.793 -16.107 29.205 1.00 22.13 83 ILE A C 1
ATOM 659 O O . ILE A 1 84 ? -16.842 -15.688 29.718 1.00 21.12 83 ILE A O 1
ATOM 664 N N . VAL A 1 85 ? -15.713 -16.565 27.958 1.00 18.78 84 VAL A N 1
ATOM 665 C CA . VAL A 1 85 ? -16.868 -16.713 27.088 1.00 19.17 84 VAL A CA 1
ATOM 666 C C . VAL A 1 85 ? -17.392 -18.125 27.295 1.00 18.47 84 VAL A C 1
ATOM 667 O O . VAL A 1 85 ? -16.763 -19.109 26.895 1.00 17.34 84 VAL A O 1
ATOM 671 N N . ASN A 1 86 ? -18.527 -18.233 27.958 1.00 17.16 85 ASN A N 1
ATOM 672 C CA . ASN A 1 86 ? -19.181 -19.516 28.117 1.00 17.79 85 ASN A CA 1
ATOM 673 C C . ASN A 1 86 ? -19.808 -19.944 26.801 1.00 18.16 85 ASN A C 1
ATOM 674 O O . ASN A 1 86 ? -20.396 -19.138 26.135 1.00 19.60 85 ASN A O 1
ATOM 679 N N . GLY A 1 87 ? -19.687 -21.202 26.456 1.00 15.27 86 GLY A N 1
ATOM 680 C CA . GLY A 1 87 ? -20.289 -21.659 25.231 1.00 17.54 86 GLY A CA 1
ATOM 681 C C . GLY A 1 87 ? -19.584 -21.359 23.935 1.00 18.97 86 GLY A C 1
ATOM 682 O O . GLY A 1 87 ? -20.223 -20.934 22.998 1.00 16.66 86 GLY A O 1
ATOM 683 N N . TRP A 1 88 ? -18.275 -21.519 23.938 1.00 16.31 87 TRP A N 1
ATOM 684 C CA . TRP A 1 88 ? -17.483 -21.310 22.750 1.00 14.34 87 TRP A CA 1
ATOM 685 C C . TRP A 1 88 ? -17.899 -22.229 21.656 1.00 21.59 87 TRP A C 1
ATOM 686 O O . TRP A 1 88 ? -18.198 -23.385 21.870 1.00 25.08 87 TRP A O 1
ATOM 697 N N . LEU A 1 89 ? -17.919 -21.680 20.471 1.00 17.19 88 LEU A N 1
ATOM 698 C CA . LEU A 1 89 ? -18.268 -22.503 19.352 1.00 25.34 88 LEU A CA 1
ATOM 699 C C . LEU A 1 89 ? -17.225 -22.482 18.283 1.00 14.46 88 LEU A C 1
ATOM 700 O O . LEU A 1 89 ? -16.469 -21.566 18.178 1.00 15.74 88 LEU A O 1
ATOM 705 N N . ALA A 1 90 ? -17.179 -23.570 17.559 1.00 16.29 89 ALA A N 1
ATOM 706 C CA . ALA A 1 90 ? -16.180 -23.734 16.543 1.00 16.71 89 ALA A CA 1
ATOM 707 C C . ALA A 1 90 ? -16.652 -23.316 15.171 1.00 14.78 89 ALA A C 1
ATOM 708 O O . ALA A 1 90 ? -17.625 -23.785 14.673 1.00 16.83 89 ALA A O 1
ATOM 710 N N . SER A 1 91 ? -15.900 -22.409 14.602 1.00 15.40 90 SER A N 1
ATOM 711 C CA . SER A 1 91 ? -16.184 -21.989 13.259 1.00 15.09 90 SER A CA 1
ATOM 712 C C . SER A 1 91 ? -15.786 -23.067 12.258 1.00 15.91 90 SER A C 1
ATOM 713 O O . SER A 1 91 ? -15.095 -23.971 12.583 1.00 15.42 90 SER A O 1
ATOM 716 N N . GLN A 1 92 ? -16.278 -22.925 11.042 1.00 15.92 91 GLN A N 1
ATOM 717 C CA . GLN A 1 92 ? -15.854 -23.840 10.012 1.00 16.26 91 GLN A CA 1
ATOM 718 C C . GLN A 1 92 ? -14.334 -23.866 9.940 1.00 18.84 91 GLN A C 1
ATOM 719 O O . GLN A 1 92 ? -13.746 -24.917 9.824 1.00 17.55 91 GLN A O 1
ATOM 725 N N . THR A 1 93 ? -13.717 -22.694 10.026 1.00 16.08 92 THR A N 1
ATOM 726 C CA . THR A 1 93 ? -12.266 -22.600 9.958 1.00 17.12 92 THR A CA 1
ATOM 727 C C . THR A 1 93 ? -11.629 -23.377 11.097 1.00 16.67 92 THR A C 1
ATOM 728 O O . THR A 1 93 ? -10.672 -24.129 10.891 1.00 17.26 92 THR A O 1
ATOM 732 N N . ASP A 1 94 ? -12.157 -23.182 12.319 1.00 16.69 93 ASP A N 1
ATOM 733 C CA . ASP A 1 94 ? -11.652 -23.878 13.498 1.00 17.34 93 ASP A CA 1
ATOM 734 C C . ASP A 1 94 ? -11.769 -25.380 13.347 1.00 16.19 93 ASP A C 1
ATOM 735 O O . ASP A 1 94 ? -10.858 -26.125 13.733 1.00 16.91 93 ASP A O 1
ATOM 748 N N . LEU A 1 96 ? -11.897 -27.214 10.664 1.00 17.19 95 LEU A N 1
ATOM 749 C CA . LEU A 1 96 ? -11.118 -27.823 9.595 1.00 16.91 95 LEU A CA 1
ATOM 750 C C . LEU A 1 96 ? -9.628 -27.545 9.702 1.00 17.94 95 LEU A C 1
ATOM 751 O O . LEU A 1 96 ? -8.847 -28.129 8.927 1.00 19.91 95 LEU A O 1
ATOM 756 N N . ALA A 1 97 ? -9.203 -26.710 10.652 1.00 18.16 96 ALA A N 1
ATOM 757 C CA . ALA A 1 97 ? -7.809 -26.306 10.744 1.00 18.47 96 ALA A CA 1
ATOM 758 C C . ALA A 1 97 ? -6.947 -27.400 11.361 1.00 17.63 96 ALA A C 1
ATOM 759 O O . ALA A 1 97 ? -7.420 -28.243 12.121 1.00 18.88 96 ALA A O 1
ATOM 761 N N . ASN A 1 98 ? -5.664 -27.379 11.010 1.00 19.73 97 ASN A N 1
ATOM 762 C CA . ASN A 1 98 ? -4.673 -28.274 11.589 1.00 19.05 97 ASN A CA 1
ATOM 763 C C . ASN A 1 98 ? -3.541 -27.505 12.266 1.00 23.06 97 ASN A C 1
ATOM 764 O O . ASN A 1 98 ? -2.394 -27.958 12.292 1.00 23.53 97 ASN A O 1
ATOM 769 N N . ASP A 1 99 ? -3.865 -26.333 12.820 1.00 18.32 98 ASP A N 1
ATOM 770 C CA . ASP A 1 99 ? -2.916 -25.509 13.564 1.00 17.56 98 ASP A CA 1
ATOM 771 C C . ASP A 1 99 ? -3.219 -25.457 15.066 1.00 19.57 98 ASP A C 1
ATOM 772 O O . ASP A 1 99 ? -2.810 -24.511 15.745 1.00 20.77 98 ASP A O 1
ATOM 777 N N . TRP A 1 100 ? -3.940 -26.440 15.595 1.00 19.29 99 TRP A N 1
ATOM 778 C CA . TRP A 1 100 ? -4.220 -26.432 17.023 1.00 17.49 99 TRP A CA 1
ATOM 779 C C . TRP A 1 100 ? -2.966 -26.812 17.805 1.00 21.40 99 TRP A C 1
ATOM 780 O O . TRP A 1 100 ? -2.141 -27.613 17.354 1.00 22.26 99 TRP A O 1
ATOM 791 N N . VAL A 1 101 ? -2.829 -26.232 18.996 1.00 19.71 100 VAL A N 1
ATOM 792 C CA . VAL A 1 101 ? -1.697 -26.522 19.866 1.00 19.86 100 VAL A CA 1
ATOM 793 C C . VAL A 1 101 ? -2.168 -26.663 21.303 1.00 20.08 100 VAL A C 1
ATOM 794 O O . VAL A 1 101 ? -3.185 -26.091 21.707 1.00 19.57 100 VAL A O 1
ATOM 798 N N . ILE A 1 102 ? -1.366 -27.353 22.094 1.00 21.48 101 ILE A N 1
ATOM 799 C CA . ILE A 1 102 ? -1.626 -27.442 23.508 1.00 20.20 101 ILE A CA 1
ATOM 800 C C . ILE A 1 102 ? -1.062 -26.212 24.203 1.00 20.57 101 ILE A C 1
ATOM 801 O O . ILE A 1 102 ? 0.028 -25.793 23.896 1.00 21.65 101 ILE A O 1
ATOM 806 N N . VAL A 1 103 ? -1.830 -25.608 25.080 1.00 22.20 102 VAL A N 1
ATOM 807 C CA . VAL A 1 103 ? -1.393 -24.453 25.867 1.00 21.58 102 VAL A CA 1
ATOM 808 C C . VAL A 1 103 ? -0.956 -24.955 27.230 1.00 24.10 102 VAL A C 1
ATOM 809 O O . VAL A 1 103 ? 0.081 -24.552 27.705 1.00 26.60 102 VAL A O 1
ATOM 813 N N . GLU A 1 104 ? -1.743 -25.838 27.840 1.00 22.78 103 GLU A N 1
ATOM 814 C CA . GLU A 1 104 ? -1.384 -26.483 29.101 1.00 29.19 103 GLU A CA 1
ATOM 815 C C . GLU A 1 104 ? -2.058 -27.826 29.079 1.00 29.84 103 GLU A C 1
ATOM 816 O O . GLU A 1 104 ? -3.100 -28.000 28.538 1.00 26.11 103 GLU A O 1
ATOM 823 N N . SER B 1 1 ? -19.431 -45.426 16.576 1.00 41.01 0 SER B N 1
ATOM 824 C CA . SER B 1 1 ? -18.368 -45.537 17.567 1.00 46.91 0 SER B CA 1
ATOM 825 C C . SER B 1 1 ? -17.142 -44.736 17.120 1.00 52.27 0 SER B C 1
ATOM 826 O O . SER B 1 1 ? -16.022 -45.251 17.088 1.00 46.45 0 SER B O 1
ATOM 837 N N . THR B 1 3 ? -15.356 -40.616 17.376 1.00 18.83 2 THR B N 1
ATOM 838 C CA . THR B 1 3 ? -15.414 -39.268 17.933 1.00 18.98 2 THR B CA 1
ATOM 839 C C . THR B 1 3 ? -15.725 -38.253 16.830 1.00 20.97 2 THR B C 1
ATOM 840 O O . THR B 1 3 ? -15.632 -38.540 15.633 1.00 19.43 2 THR B O 1
ATOM 844 N N . PHE B 1 4 ? -16.056 -37.025 17.239 1.00 17.23 3 PHE B N 1
ATOM 845 C CA . PHE B 1 4 ? -16.216 -35.964 16.244 1.00 15.57 3 PHE B CA 1
ATOM 846 C C . PHE B 1 4 ? -14.915 -35.712 15.512 1.00 18.19 3 PHE B C 1
ATOM 847 O O . PHE B 1 4 ? -14.927 -35.366 14.322 1.00 17.83 3 PHE B O 1
ATOM 855 N N . GLY B 1 5 ? -13.778 -35.865 16.181 1.00 17.59 4 GLY B N 1
ATOM 856 C CA . GLY B 1 5 ? -12.517 -35.668 15.483 1.00 16.11 4 GLY B CA 1
ATOM 857 C C . GLY B 1 5 ? -12.306 -36.675 14.374 1.00 19.64 4 GLY B C 1
ATOM 858 O O . GLY B 1 5 ? -11.840 -36.325 13.282 1.00 18.99 4 GLY B O 1
ATOM 859 N N . GLN B 1 6 ? -12.671 -37.930 14.622 1.00 18.17 5 GLN B N 1
ATOM 860 C CA . GLN B 1 6 ? -12.542 -38.927 13.566 1.00 18.99 5 GLN B CA 1
ATOM 861 C C . GLN B 1 6 ? -13.563 -38.675 12.464 1.00 18.49 5 GLN B C 1
ATOM 862 O O . GLN B 1 6 ? -13.273 -38.891 11.273 1.00 18.80 5 GLN B O 1
ATOM 868 N N . ALA B 1 7 ? -14.747 -38.186 12.830 1.00 19.47 6 ALA B N 1
ATOM 869 C CA . ALA B 1 7 ? -15.733 -37.806 11.824 1.00 15.91 6 ALA B CA 1
ATOM 870 C C . ALA B 1 7 ? -15.200 -36.690 10.940 1.00 17.73 6 ALA B C 1
ATOM 871 O O . ALA B 1 7 ? -15.403 -36.695 9.715 1.00 16.54 6 ALA B O 1
ATOM 873 N N . LEU B 1 8 ? -14.497 -35.732 11.534 1.00 19.15 7 LEU B N 1
ATOM 874 C CA . LEU B 1 8 ? -13.956 -34.627 10.756 1.00 16.33 7 LEU B CA 1
ATOM 875 C C . LEU B 1 8 ? -12.878 -35.118 9.808 1.00 18.05 7 LEU B C 1
ATOM 876 O O . LEU B 1 8 ? -12.813 -34.679 8.649 1.00 16.97 7 LEU B O 1
ATOM 881 N N . GLU B 1 9 ? -12.017 -36.023 10.269 1.00 19.38 8 GLU B N 1
ATOM 882 C CA . GLU B 1 9 ? -11.008 -36.566 9.357 1.00 19.12 8 GLU B CA 1
ATOM 883 C C . GLU B 1 9 ? -11.663 -37.322 8.208 1.00 19.93 8 GLU B C 1
ATOM 884 O O . GLU B 1 9 ? -11.199 -37.254 7.057 1.00 18.68 8 GLU B O 1
ATOM 890 N N . SER B 1 10 ? -12.771 -38.007 8.482 1.00 19.23 9 SER B N 1
ATOM 891 C CA . SER B 1 10 ? -13.462 -38.721 7.409 1.00 17.55 9 SER B CA 1
ATOM 892 C C . SER B 1 10 ? -14.134 -37.736 6.438 1.00 18.50 9 SER B C 1
ATOM 893 O O . SER B 1 10 ? -14.106 -37.925 5.211 1.00 18.96 9 SER B O 1
ATOM 896 N N . LEU B 1 11 ? -14.678 -36.642 6.966 1.00 18.85 10 LEU B N 1
ATOM 897 C CA . LEU B 1 11 ? -15.282 -35.593 6.146 1.00 16.87 10 LEU B CA 1
ATOM 898 C C . LEU B 1 11 ? -14.255 -34.952 5.225 1.00 18.70 10 LEU B C 1
ATOM 899 O O . LEU B 1 11 ? -14.544 -34.676 4.048 1.00 17.39 10 LEU B O 1
ATOM 904 N N . LYS B 1 12 ? -13.052 -34.692 5.744 1.00 20.45 11 LYS B N 1
ATOM 905 C CA . LYS B 1 12 ? -11.994 -34.096 4.936 1.00 18.03 11 LYS B CA 1
ATOM 906 C C . LYS B 1 12 ? -11.609 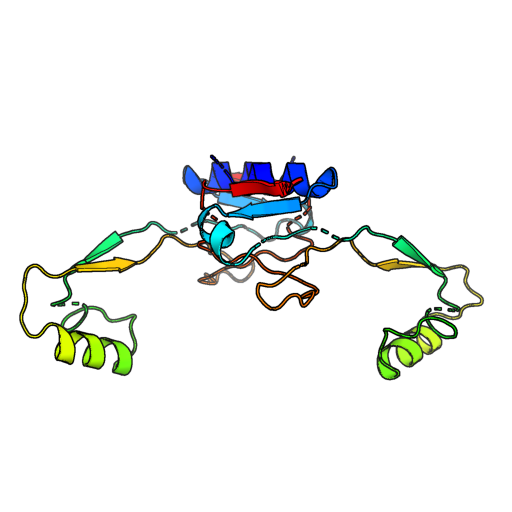-35.007 3.788 1.00 21.47 11 LYS B C 1
ATOM 907 O O . LYS B 1 12 ? -11.120 -34.531 2.753 1.00 24.01 11 LYS B O 1
ATOM 913 N N . ARG B 1 13 ? -11.796 -36.314 3.955 1.00 19.06 12 ARG B N 1
ATOM 914 C CA . ARG B 1 13 ? -11.486 -37.275 2.905 1.00 19.15 12 ARG B CA 1
ATOM 915 C C . ARG B 1 13 ? -12.700 -37.585 2.038 1.00 22.83 12 ARG B C 1
ATOM 916 O O . ARG B 1 13 ? -12.679 -38.567 1.284 1.00 23.92 12 ARG B O 1
ATOM 924 N N . GLY B 1 14 ? -13.753 -36.770 2.130 1.00 18.83 13 GLY B N 1
ATOM 925 C CA . GLY B 1 14 ? -14.870 -36.824 1.207 1.00 17.84 13 GLY B CA 1
ATOM 926 C C . GLY B 1 14 ? -16.034 -37.706 1.600 1.00 19.52 13 GLY B C 1
ATOM 927 O O . GLY B 1 14 ? -16.914 -37.944 0.768 1.00 19.62 13 GLY B O 1
ATOM 928 N N . HIS B 1 15 ? -16.099 -38.176 2.837 1.00 17.24 14 HIS B N 1
ATOM 929 C CA . HIS B 1 15 ? -17.173 -39.073 3.225 1.00 17.04 14 HIS B CA 1
ATOM 930 C C . HIS B 1 15 ? -18.385 -38.313 3.748 1.00 15.90 14 HIS B C 1
ATOM 931 O O . HIS B 1 15 ? -18.317 -37.128 4.091 1.00 17.96 14 HIS B O 1
ATOM 938 N N . LEU B 1 16 ? -19.506 -39.023 3.789 1.00 17.04 15 LEU B N 1
ATOM 939 C CA . LEU B 1 16 ? -20.720 -38.571 4.453 1.00 15.83 15 LEU B CA 1
ATOM 940 C C . LEU B 1 16 ? -20.763 -39.240 5.812 1.00 16.87 15 LEU B C 1
ATOM 941 O O . LEU B 1 16 ? -20.583 -40.462 5.908 1.00 17.11 15 LEU B O 1
ATOM 946 N N . VAL B 1 17 ? -21.021 -38.443 6.857 1.00 15.94 16 VAL B N 1
ATOM 947 C CA . VAL B 1 17 ? -20.992 -38.946 8.226 1.00 16.80 16 VAL B CA 1
ATOM 948 C C . VAL B 1 17 ? -22.233 -38.479 8.979 1.00 18.03 16 VAL B C 1
ATOM 949 O O . VAL B 1 17 ? -22.898 -37.516 8.598 1.00 18.36 16 VAL B O 1
ATOM 953 N N . ALA B 1 18 ? -22.525 -39.172 10.085 1.00 16.56 17 ALA B N 1
ATOM 954 C CA . ALA B 1 18 ? -23.715 -38.869 10.880 1.00 17.15 17 ALA B CA 1
ATOM 955 C C . ALA B 1 18 ? -23.510 -39.348 12.307 1.00 18.15 17 ALA B C 1
ATOM 956 O O . ALA B 1 18 ? -22.608 -40.132 12.600 1.00 18.79 17 ALA B O 1
ATOM 958 N N . ARG B 1 19 ? -24.369 -38.870 13.193 1.00 19.39 18 ARG B N 1
ATOM 959 C CA . ARG B 1 19 ? -24.442 -39.470 14.513 1.00 19.23 18 ARG B CA 1
ATOM 960 C C . ARG B 1 19 ? -25.487 -40.582 14.467 1.00 22.81 18 ARG B C 1
ATOM 961 O O . ARG B 1 19 ? -26.422 -40.537 13.659 1.00 23.74 18 ARG B O 1
ATOM 969 N N . LYS B 1 20 ? -25.279 -41.629 15.278 1.00 22.22 19 LYS B N 1
ATOM 970 C CA . LYS B 1 20 ? -26.164 -42.792 15.185 1.00 24.39 19 LYS B CA 1
ATOM 971 C C . LYS B 1 20 ? -27.635 -42.433 15.330 1.00 28.27 19 LYS B C 1
ATOM 972 O O . LYS B 1 20 ? -28.486 -42.955 14.591 1.00 27.26 19 LYS B O 1
ATOM 978 N N . GLY B 1 21 ? -27.955 -41.535 16.264 1.00 25.61 20 GLY B N 1
ATOM 979 C CA . GLY B 1 21 ? -29.335 -41.133 16.464 1.00 28.91 20 GLY B CA 1
ATOM 980 C C . GLY B 1 21 ? -29.999 -40.501 15.250 1.00 26.86 20 GLY B C 1
ATOM 981 O O . GLY B 1 21 ? -31.232 -40.435 15.200 1.00 29.31 20 GLY B O 1
ATOM 982 N N . TRP B 1 22 ? -29.217 -40.043 14.261 1.00 25.14 21 TRP B N 1
ATOM 983 C CA . TRP B 1 22 ? -29.798 -39.446 13.063 1.00 27.25 21 TRP B CA 1
ATOM 984 C C . TRP B 1 22 ? -30.347 -40.480 12.084 1.00 28.55 21 TRP B C 1
ATOM 985 O O . TRP B 1 22 ? -31.060 -40.096 11.141 1.00 29.66 21 TRP B O 1
ATOM 996 N N . ASN B 1 23 ? -30.040 -41.767 12.291 1.00 24.93 22 ASN B N 1
ATOM 997 C CA . ASN B 1 23 ? -30.377 -42.797 11.305 1.00 28.81 22 ASN B CA 1
ATOM 998 C C . ASN B 1 23 ? -31.858 -42.770 10.920 1.00 28.20 22 ASN B C 1
ATOM 999 O O . ASN B 1 23 ? -32.197 -42.835 9.729 1.00 28.49 22 ASN B O 1
ATOM 1004 N N . GLY B 1 24 ? -32.754 -42.688 11.923 1.00 31.87 23 GLY B N 1
ATOM 1005 C CA . GLY B 1 24 ? -34.190 -42.708 11.655 1.00 34.88 23 GLY B CA 1
ATOM 1006 C C . GLY B 1 24 ? -34.634 -41.619 10.695 1.00 38.67 23 GLY B C 1
ATOM 1007 O O . GLY B 1 24 ? -35.481 -41.853 9.830 1.00 36.94 23 GLY B O 1
ATOM 1008 N N . LYS B 1 25 ? -34.057 -40.419 10.830 1.00 32.82 24 LYS B N 1
ATOM 1009 C CA . LYS B 1 25 ? -34.337 -39.304 9.933 1.00 35.35 24 LYS B CA 1
ATOM 1010 C C . LYS B 1 25 ? -33.424 -39.249 8.706 1.00 32.29 24 LYS B C 1
ATOM 1011 O O . LYS B 1 25 ? -33.683 -38.462 7.786 1.00 35.71 24 LYS B O 1
ATOM 1017 N N . GLY B 1 26 ? -32.404 -40.097 8.623 1.00 28.16 25 GLY B N 1
ATOM 1018 C CA . GLY B 1 26 ? -31.586 -40.122 7.418 1.00 27.86 25 GLY B CA 1
ATOM 1019 C C . GLY B 1 26 ? -30.767 -38.870 7.182 1.00 26.11 25 GLY B C 1
ATOM 1020 O O . GLY B 1 26 ? -30.465 -38.540 6.034 1.00 25.92 25 GLY B O 1
ATOM 1029 N N . PHE B 1 28 ? -27.342 -36.481 7.344 1.00 15.90 27 PHE B N 1
ATOM 1030 C CA . PHE B 1 28 ? -25.894 -36.668 7.348 1.00 16.76 27 PHE B CA 1
ATOM 1031 C C . PHE B 1 28 ? -25.222 -35.341 7.061 1.00 14.20 27 PHE B C 1
ATOM 1032 O O . PHE B 1 28 ? -25.862 -34.398 6.616 1.00 16.92 27 PHE B O 1
ATOM 1040 N N . ILE B 1 29 ? -23.921 -35.269 7.325 1.00 14.60 28 ILE B N 1
ATOM 1041 C CA . ILE B 1 29 ? -23.165 -34.077 6.970 1.00 16.65 28 ILE B CA 1
ATOM 1042 C C . ILE B 1 29 ? -22.065 -34.441 5.987 1.00 17.88 28 ILE B C 1
ATOM 1043 O O . ILE B 1 29 ? -21.658 -35.598 5.869 1.00 16.08 28 ILE B O 1
ATOM 1048 N N . PHE B 1 30 ? -21.627 -33.427 5.243 1.00 15.41 29 PHE B N 1
ATOM 1049 C CA . PHE B 1 30 ? -20.607 -33.595 4.214 1.00 15.08 29 PHE B CA 1
ATOM 1050 C C . PHE B 1 30 ? -19.837 -32.293 4.085 1.00 14.39 29 PHE B C 1
ATOM 1051 O O . PHE B 1 30 ? -20.291 -31.234 4.527 1.00 15.05 29 PHE B O 1
ATOM 1067 N N . ARG B 1 32 ? -18.188 -29.459 1.584 1.00 14.63 31 ARG B N 1
ATOM 1068 C CA . ARG B 1 32 ? -18.029 -28.855 0.273 1.00 15.68 31 ARG B CA 1
ATOM 1069 C C . ARG B 1 32 ? -16.623 -28.271 0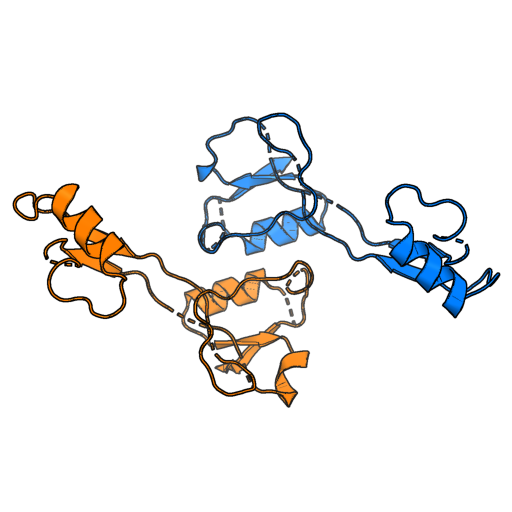.139 1.00 21.32 31 ARG B C 1
ATOM 1070 O O . ARG B 1 32 ? -16.117 -27.627 1.078 1.00 17.30 31 ARG B O 1
ATOM 1078 N N . PRO B 1 33 ? -16.006 -28.495 -1.025 1.00 17.23 32 PRO B N 1
ATOM 1079 C CA . PRO B 1 33 ? -14.587 -28.179 -1.196 1.00 17.62 32 PRO B CA 1
ATOM 1080 C C . PRO B 1 33 ? -14.331 -26.683 -1.346 1.00 15.23 32 PRO B C 1
ATOM 1081 O O . PRO B 1 33 ? -15.196 -25.901 -1.747 1.00 16.46 32 PRO B O 1
ATOM 1085 N N . GLU B 1 34 ? -13.101 -26.308 -1.004 1.00 18.12 33 GLU B N 1
ATOM 1086 C CA . GLU B 1 34 ? -12.579 -24.971 -1.260 1.00 20.13 33 GLU B CA 1
ATOM 1087 C C . GLU B 1 34 ? -12.370 -24.740 -2.762 1.00 21.73 33 GLU B C 1
ATOM 1088 O O . GLU B 1 34 ? -12.103 -25.672 -3.531 1.00 22.73 33 GLU B O 1
ATOM 1094 N N . ASP B 1 35 ? -12.507 -23.483 -3.186 1.00 19.67 34 ASP B N 1
ATOM 1095 C CA . ASP B 1 35 ? -12.041 -23.091 -4.515 1.00 20.49 34 ASP B CA 1
ATOM 1096 C C . ASP B 1 35 ? -11.668 -21.624 -4.484 1.00 23.37 34 ASP B C 1
ATOM 1097 O O . ASP B 1 35 ? -12.112 -20.880 -3.612 1.00 21.18 34 ASP B O 1
ATOM 1102 N N . SER B 1 36 ? -10.850 -21.210 -5.446 1.00 20.94 35 SER B N 1
ATOM 1103 C CA . SER B 1 36 ? -10.478 -19.812 -5.589 1.00 21.04 35 SER B CA 1
ATOM 1104 C C . SER B 1 36 ? -10.978 -19.307 -6.930 1.00 22.71 35 SER B C 1
ATOM 1105 O O . SER B 1 36 ? -10.712 -19.924 -7.966 1.00 24.26 35 SER B O 1
ATOM 1108 N N . LEU B 1 37 ? -11.716 -18.219 -6.894 1.00 20.82 36 LEU B N 1
ATOM 1109 C CA . LEU B 1 37 ? -12.316 -17.665 -8.084 1.00 21.00 36 LEU B CA 1
ATOM 1110 C C . LEU B 1 37 ? -11.750 -16.299 -8.456 1.00 23.39 36 LEU B C 1
ATOM 1111 O O . LEU B 1 37 ? -11.459 -15.485 -7.618 1.00 21.09 36 LEU B O 1
ATOM 1116 N N . PRO B 1 38 ? -11.620 -16.068 -9.761 1.00 23.91 37 PRO B N 1
ATOM 1117 C CA . PRO B 1 38 ? -11.178 -14.731 -10.146 1.00 22.50 37 PRO B CA 1
ATOM 1118 C C . PRO B 1 38 ? -12.243 -13.681 -9.857 1.00 16.73 37 PRO B C 1
ATOM 1119 O O . PRO B 1 38 ? -13.412 -13.944 -9.903 1.00 20.38 37 PRO B O 1
ATOM 1123 N N . THR B 1 39 ? -11.792 -12.480 -9.562 1.00 23.31 38 THR B N 1
ATOM 1124 C CA . THR B 1 39 ? -12.718 -11.428 -9.186 1.00 23.45 38 THR B CA 1
ATOM 1125 C C . THR B 1 39 ? -13.772 -11.103 -10.251 1.00 22.03 38 THR B C 1
ATOM 1126 O O . THR B 1 39 ? -14.889 -10.829 -9.939 1.00 22.67 38 THR B O 1
ATOM 1130 N N . ASN B 1 40 ? -13.379 -11.161 -11.527 1.00 22.48 39 ASN B N 1
ATOM 1131 C CA . ASN B 1 40 ? -14.326 -10.876 -12.583 1.00 23.41 39 ASN B CA 1
ATOM 1132 C C . ASN B 1 40 ? -15.479 -11.843 -12.592 1.00 18.37 39 ASN B C 1
ATOM 1133 O O . ASN B 1 40 ? -16.583 -11.476 -12.867 1.00 18.44 39 ASN B O 1
ATOM 1146 N N . ILE B 1 42 ? -16.571 -13.449 -9.970 1.00 23.79 41 ILE B N 1
ATOM 1147 C CA . ILE B 1 42 ? -17.392 -13.178 -8.835 1.00 19.83 41 ILE B CA 1
ATOM 1148 C C . ILE B 1 42 ? -18.368 -12.038 -9.135 1.00 25.40 41 ILE B C 1
ATOM 1149 O O . ILE B 1 42 ? -19.534 -12.135 -8.878 1.00 24.32 41 ILE B O 1
ATOM 1154 N N . VAL B 1 43 ? -17.848 -10.967 -9.720 1.00 19.91 42 VAL B N 1
ATOM 1155 C CA . VAL B 1 43 ? -18.686 -9.837 -10.033 1.00 24.04 42 VAL B CA 1
ATOM 1156 C C . VAL B 1 43 ? -19.680 -10.054 -11.135 1.00 22.18 42 VAL B C 1
ATOM 1157 O O . VAL B 1 43 ? -20.824 -9.731 -11.002 1.00 25.52 42 VAL B O 1
ATOM 1161 N N . ASN B 1 44 ? -19.233 -10.670 -12.222 1.00 21.13 43 ASN B N 1
ATOM 1162 C CA . ASN B 1 44 ? -20.060 -10.799 -13.394 1.00 25.15 43 ASN B CA 1
ATOM 1163 C C . ASN B 1 44 ? -20.726 -12.142 -13.699 1.00 28.46 43 ASN B C 1
ATOM 1164 O O . ASN B 1 44 ? -21.627 -12.213 -14.512 1.00 26.73 43 ASN B O 1
ATOM 1169 N N . GLN B 1 45 ? -20.301 -13.179 -13.013 1.00 21.73 44 GLN B N 1
ATOM 1170 C CA . GLN B 1 45 ? -20.838 -14.504 -13.312 1.00 24.13 44 GLN B CA 1
ATOM 1171 C C . GLN B 1 45 ? -21.596 -15.157 -12.161 1.00 27.74 44 GLN B C 1
ATOM 1172 O O . GLN B 1 45 ? -22.683 -15.695 -12.377 1.00 26.53 44 GLN B O 1
ATOM 1178 N N . VAL B 1 46 ? -21.068 -15.117 -10.941 1.00 22.28 45 VAL B N 1
ATOM 1179 C CA . VAL B 1 46 ? -21.601 -15.962 -9.871 1.00 20.15 45 VAL B CA 1
ATOM 1180 C C . VAL B 1 46 ? -23.011 -15.530 -9.478 1.00 21.35 45 VAL B C 1
ATOM 1181 O O . VAL B 1 46 ? -23.235 -14.397 -9.034 1.00 21.54 45 VAL B O 1
ATOM 1185 N N . LYS B 1 47 ? -23.969 -16.450 -9.622 1.00 18.72 46 LYS B N 1
ATOM 1186 C CA . LYS B 1 47 ? -25.360 -16.142 -9.293 1.00 19.84 46 LYS B CA 1
ATOM 1187 C C . LYS B 1 47 ? -25.600 -16.143 -7.782 1.00 18.24 46 LYS B C 1
ATOM 1188 O O . LYS B 1 47 ? -26.378 -15.326 -7.274 1.00 20.03 46 LYS B O 1
ATOM 1194 N N . SER B 1 48 ? -24.965 -17.073 -7.058 1.00 19.18 47 SER B N 1
ATOM 1195 C CA . SER B 1 48 ? -25.307 -17.371 -5.660 1.00 17.24 47 SER B CA 1
ATOM 1196 C C . SER B 1 48 ? -24.633 -16.447 -4.645 1.00 18.13 47 SER B C 1
ATOM 1197 O O . SER B 1 48 ? -24.285 -16.870 -3.521 1.00 18.47 47 SER B O 1
ATOM 1200 N N . LEU B 1 49 ? -24.477 -15.174 -4.968 1.00 17.73 48 LEU B N 1
ATOM 1201 C CA . LEU B 1 49 ? -23.968 -14.142 -4.081 1.00 17.72 48 LEU B CA 1
ATOM 1202 C C . LEU B 1 49 ? -24.904 -12.949 -4.137 1.00 22.08 48 LEU B C 1
ATOM 1203 O O . LEU B 1 49 ? -25.485 -12.670 -5.187 1.00 19.94 48 LEU B O 1
ATOM 1208 N N . PRO B 1 50 ? -25.064 -12.220 -3.041 1.00 18.53 49 PRO B N 1
ATOM 1209 C CA . PRO B 1 50 ? -25.937 -11.046 -3.066 1.00 19.10 49 PRO B CA 1
ATOM 1210 C C . PRO B 1 50 ? -25.284 -9.905 -3.824 1.00 18.11 49 PRO B C 1
ATOM 1211 O O . PRO B 1 50 ? -24.056 -9.803 -3.911 1.00 17.36 49 PRO B O 1
ATOM 1215 N N . GLU B 1 51 ? -26.145 -9.043 -4.378 1.00 20.05 50 GLU B N 1
ATOM 1216 C CA . GLU B 1 51 ? -25.667 -7.925 -5.185 1.00 22.26 50 GLU B CA 1
ATOM 1217 C C . GLU B 1 51 ? -24.696 -7.037 -4.418 1.00 20.82 50 GLU B C 1
ATOM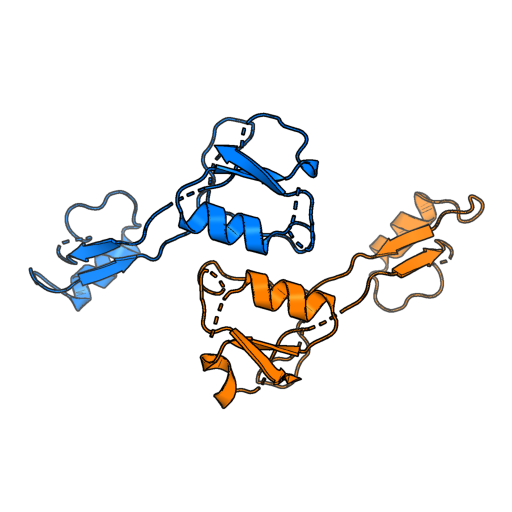 1218 O O . GLU B 1 51 ? -23.704 -6.557 -4.980 1.00 20.80 50 GLU B O 1
ATOM 1224 N N . SER B 1 52 ? -24.948 -6.815 -3.124 1.00 20.16 51 SER B N 1
ATOM 1225 C CA . SER B 1 52 ? -24.067 -5.940 -2.361 1.00 21.92 51 SER B CA 1
ATOM 1226 C C . SER B 1 52 ? -22.657 -6.510 -2.283 1.00 17.22 51 SER B C 1
ATOM 1227 O O . SER B 1 52 ? -21.675 -5.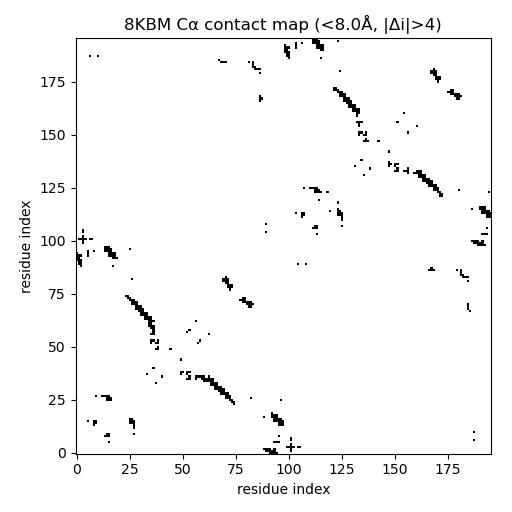761 -2.295 1.00 19.66 51 SER B O 1
ATOM 1230 N N . PHE B 1 53 ? -22.529 -7.839 -2.181 1.00 18.86 52 PHE B N 1
ATOM 1231 C CA . PHE B 1 53 ? -21.190 -8.416 -2.110 1.00 19.75 52 PHE B CA 1
ATOM 1232 C C . PHE B 1 53 ? -20.473 -8.335 -3.455 1.00 20.02 52 PHE B C 1
ATOM 1233 O O . PHE B 1 53 ? -19.276 -8.032 -3.507 1.00 18.55 52 PHE B O 1
ATOM 1241 N N . LYS B 1 54 ? -21.191 -8.621 -4.545 1.00 20.45 53 LYS B N 1
ATOM 1242 C CA . LYS B 1 54 ? -20.615 -8.494 -5.885 1.00 20.93 53 LYS B CA 1
ATOM 1243 C C . LYS B 1 54 ? -20.146 -7.061 -6.117 1.00 22.71 53 LYS B C 1
ATOM 1244 O O . LYS B 1 54 ? -19.045 -6.817 -6.634 1.00 19.58 53 LYS B O 1
ATOM 1250 N N . ARG B 1 55 ? -20.942 -6.109 -5.653 1.00 19.41 54 ARG B N 1
ATOM 1251 C CA . ARG B 1 55 ? -20.634 -4.699 -5.796 1.00 23.31 54 ARG B CA 1
ATOM 1252 C C . ARG B 1 55 ? -19.421 -4.323 -4.938 1.00 22.63 54 ARG B C 1
ATOM 1253 O O . ARG B 1 55 ? -18.500 -3.630 -5.406 1.00 24.15 54 ARG B O 1
ATOM 1261 N N . TRP B 1 56 ? -19.315 -4.853 -3.731 1.00 21.62 55 TRP B N 1
ATOM 1262 C CA . TRP B 1 56 ? -18.155 -4.624 -2.906 1.00 19.11 55 TRP B CA 1
ATOM 1263 C C . TRP B 1 56 ? -16.882 -5.126 -3.570 1.00 21.55 55 TRP B C 1
ATOM 1264 O O . TRP B 1 56 ? -15.858 -4.466 -3.562 1.00 22.07 55 TRP B O 1
ATOM 1275 N N . VAL B 1 57 ? -16.939 -6.321 -4.124 1.00 18.83 56 VAL B N 1
ATOM 1276 C CA . VAL B 1 57 ? -15.770 -6.882 -4.778 1.00 18.32 56 VAL B CA 1
ATOM 1277 C C . VAL B 1 57 ? -15.353 -6.038 -5.974 1.00 23.47 56 VAL B C 1
ATOM 1278 O O . VAL B 1 57 ? -14.209 -5.722 -6.118 1.00 23.66 56 VAL B O 1
ATOM 1282 N N . ALA B 1 58 ? -16.328 -5.604 -6.748 1.00 19.86 57 ALA B N 1
ATOM 1283 C CA . ALA B 1 58 ? -16.039 -4.791 -7.917 1.00 23.02 57 ALA B CA 1
ATOM 1284 C C . ALA B 1 58 ? -15.341 -3.498 -7.563 1.00 23.52 57 ALA B C 1
ATOM 1285 O O . ALA B 1 58 ? -14.537 -3.011 -8.323 1.00 23.85 57 ALA B O 1
ATOM 1287 N N . ASN B 1 59 ? -15.696 -2.927 -6.434 1.00 21.84 58 ASN B N 1
ATOM 1288 C CA . ASN B 1 59 ? -15.116 -1.673 -6.020 1.00 25.99 58 ASN B CA 1
ATOM 1289 C C . ASN B 1 59 ? -13.941 -1.742 -5.053 1.00 30.41 58 ASN B C 1
ATOM 1290 O O . ASN B 1 59 ? -13.417 -0.742 -4.625 1.00 27.08 58 ASN B O 1
ATOM 1295 N N . ASN B 1 60 ? -13.581 -2.936 -4.647 1.00 29.87 59 ASN B N 1
ATOM 1296 C CA . ASN B 1 60 ? -12.502 -3.099 -3.709 1.00 34.85 59 ASN B CA 1
ATOM 1297 C C . ASN B 1 60 ? -11.539 -4.076 -4.286 1.00 43.65 59 ASN B C 1
ATOM 1298 O O . ASN B 1 60 ? -10.723 -4.591 -3.564 1.00 52.38 59 ASN B O 1
ATOM 1303 N N . HIS B 1 61 ? -11.701 -4.406 -5.565 1.00 50.41 60 HIS B N 1
ATOM 1304 C CA . HIS B 1 61 ? -10.811 -5.318 -6.288 1.00 56.29 60 HIS B CA 1
ATOM 1305 C C . HIS B 1 61 ? -11.011 -4.915 -7.697 1.00 53.65 60 HIS B C 1
ATOM 1306 O O . HIS B 1 61 ? -12.094 -5.107 -8.248 1.00 54.44 60 HIS B O 1
ATOM 1313 N N . GLY B 1 62 ? -10.010 -4.327 -8.306 1.00 58.48 61 GLY B N 1
ATOM 1314 C CA . GLY B 1 62 ? -10.132 -4.064 -9.706 1.00 59.58 61 GLY B CA 1
ATOM 1315 C C . GLY B 1 62 ? -9.951 -5.451 -10.248 1.00 70.05 61 GLY B C 1
ATOM 1316 O O . GLY B 1 62 ? -9.187 -6.245 -9.690 1.00 73.12 61 GLY B O 1
ATOM 1317 N N . ASP B 1 63 ? -10.615 -5.780 -11.332 1.00 74.69 62 ASP B N 1
ATOM 1318 C CA . ASP B 1 63 ? -10.346 -7.095 -11.933 1.00 68.78 62 ASP B CA 1
ATOM 1319 C C . ASP B 1 63 ? -9.098 -6.933 -12.813 1.00 70.08 62 ASP B C 1
ATOM 1320 O O . ASP B 1 63 ? -8.579 -7.899 -13.330 1.00 68.37 62 ASP B O 1
ATOM 1325 N N . SER B 1 64 ? -8.618 -5.703 -12.993 1.00 72.70 63 SER B N 1
ATOM 1326 C CA . SER B 1 64 ? -7.340 -5.509 -13.713 1.00 75.64 63 SER B CA 1
ATOM 1327 C C . SER B 1 64 ? -6.184 -6.144 -12.928 1.00 78.46 63 SER B C 1
ATOM 1328 O O . SER B 1 64 ? -5.255 -6.677 -13.526 1.00 79.27 63 SER B O 1
ATOM 1331 N N . GLU B 1 65 ? -6.199 -6.069 -11.603 1.00 75.00 64 GLU B N 1
ATOM 1332 C CA . GLU B 1 65 ? -5.192 -6.783 -10.842 1.00 71.55 64 GLU B CA 1
ATOM 1333 C C . GLU B 1 65 ? -5.544 -8.231 -11.081 1.00 69.58 64 GLU B C 1
ATOM 1334 O O . GLU B 1 65 ? -6.696 -8.588 -11.264 1.00 63.54 64 GLU B O 1
ATOM 1340 N N . THR B 1 66 ? -4.561 -9.100 -11.126 1.00 68.10 65 THR B N 1
ATOM 1341 C CA . THR B 1 66 ? -4.976 -10.447 -11.280 1.00 64.69 65 THR B CA 1
ATOM 1342 C C . THR B 1 66 ? -5.066 -10.984 -9.865 1.00 65.48 65 THR B C 1
ATOM 1343 O O . THR B 1 66 ? -4.064 -11.341 -9.276 1.00 69.27 65 THR B O 1
ATOM 1347 N N . ASP B 1 67 ? -6.265 -10.992 -9.313 1.00 58.41 66 ASP B N 1
ATOM 1348 C CA . ASP B 1 67 ? -6.469 -11.466 -7.979 1.00 53.98 66 ASP B CA 1
ATOM 1349 C C . ASP B 1 67 ? -7.591 -12.479 -7.979 1.00 48.35 66 ASP B C 1
ATOM 1350 O O . ASP B 1 67 ? -8.526 -12.374 -8.755 1.00 37.34 66 ASP B O 1
ATOM 1355 N N . ARG B 1 68 ? -7.480 -13.450 -7.104 1.00 41.42 67 ARG B N 1
ATOM 1356 C CA . ARG B 1 68 ? -8.532 -14.435 -6.965 1.00 33.83 67 ARG B CA 1
ATOM 1357 C C . ARG B 1 68 ? -8.969 -14.410 -5.514 1.00 29.89 67 ARG B C 1
ATOM 1358 O O . ARG B 1 68 ? -8.210 -14.035 -4.635 1.00 31.16 67 ARG B O 1
ATOM 1366 N N . ILE B 1 69 ? -10.197 -14.797 -5.276 1.00 30.06 68 ILE B N 1
ATOM 1367 C CA . ILE B 1 69 ? -10.691 -14.836 -3.932 1.00 22.43 68 ILE B CA 1
ATOM 1368 C C . ILE B 1 69 ? -10.999 -16.270 -3.542 1.00 20.05 68 ILE B C 1
ATOM 1369 O O . ILE B 1 69 ? -11.666 -16.964 -4.257 1.00 20.99 68 ILE B O 1
ATOM 1374 N N . LYS B 1 70 ? -10.457 -16.673 -2.416 1.00 22.34 69 LYS B N 1
ATOM 1375 C CA . LYS B 1 70 ? -10.707 -17.988 -1.899 1.00 19.70 69 LYS B CA 1
ATOM 1376 C C . LYS B 1 70 ? -12.022 -18.154 -1.153 1.00 16.43 69 LYS B C 1
ATOM 1377 O O . LYS B 1 70 ? -12.348 -17.363 -0.309 1.00 20.28 69 LYS B O 1
ATOM 1383 N N . PHE B 1 71 ? -12.791 -19.116 -1.562 1.00 17.07 70 PHE B N 1
ATOM 1384 C CA . PHE B 1 71 ? -14.001 -19.528 -0.865 1.00 18.17 70 PHE B CA 1
ATOM 1385 C C . PHE B 1 71 ? -13.681 -20.826 -0.140 1.00 18.03 70 PHE B C 1
ATOM 1386 O O . PHE B 1 71 ? -13.360 -21.847 -0.765 1.00 17.82 70 PHE B O 1
ATOM 1394 N N . THR B 1 72 ? -13.746 -20.768 1.188 1.00 17.06 71 THR B N 1
ATOM 1395 C CA . THR B 1 72 ? -13.280 -21.854 2.037 1.00 19.27 71 THR B CA 1
ATOM 1396 C C . THR B 1 72 ? -14.202 -23.065 1.971 1.00 16.68 71 THR B C 1
ATOM 1397 O O . THR B 1 72 ? -15.398 -22.973 1.671 1.00 15.79 71 THR B O 1
ATOM 1401 N N . ALA B 1 73 ? -13.618 -24.220 2.281 1.00 17.87 72 ALA B N 1
ATOM 1402 C CA . ALA B 1 73 ? -14.394 -25.432 2.476 1.00 17.09 72 ALA B CA 1
ATOM 1403 C C . ALA B 1 73 ? -15.303 -25.264 3.689 1.00 16.52 72 ALA B C 1
ATOM 1404 O O . ALA B 1 73 ? -15.023 -24.472 4.597 1.00 15.76 72 ALA B O 1
ATOM 1406 N N . TYR B 1 74 ? -16.404 -26.004 3.697 1.00 14.12 73 TYR B N 1
ATOM 1407 C CA . TYR B 1 74 ? -17.353 -25.884 4.800 1.00 15.13 73 TYR B CA 1
ATOM 1408 C C . TYR B 1 74 ? -18.255 -27.103 4.870 1.00 19.00 73 TYR B C 1
ATOM 1409 O O . TYR B 1 74 ? -18.469 -27.805 3.886 1.00 15.80 73 TYR B O 1
ATOM 1418 N N . LEU B 1 75 ? -18.817 -27.323 6.032 1.00 16.61 74 LEU B N 1
ATOM 1419 C CA . LEU B 1 75 ? -19.691 -28.439 6.256 1.00 15.10 74 LEU B CA 1
ATOM 1420 C C . LEU B 1 75 ? -21.157 -28.124 5.980 1.00 14.79 74 LEU B C 1
ATOM 1421 O O . LEU B 1 75 ? -21.598 -27.019 6.193 1.00 14.84 74 LEU B O 1
ATOM 1426 N N . CYS B 1 76 ? -21.884 -29.117 5.510 1.00 12.33 75 CYS B N 1
ATOM 1427 C CA . CYS B 1 76 ? -23.274 -28.971 5.215 1.00 11.30 75 CYS B CA 1
ATOM 1428 C C . CYS B 1 76 ? -24.033 -30.178 5.689 1.00 14.62 75 CYS B C 1
ATOM 1429 O O . CYS B 1 76 ? -23.447 -31.201 5.896 1.00 15.41 75 CYS B O 1
ATOM 1440 N N . LYS B 1 78 ? -27.435 -32.730 5.014 1.00 16.57 77 LYS B N 1
ATOM 1441 C CA . LYS B 1 78 ? -28.579 -33.145 4.261 1.00 20.72 77 LYS B CA 1
ATOM 1442 C C . LYS B 1 78 ? -29.598 -33.416 5.339 1.00 24.74 77 LYS B C 1
ATOM 1443 O O . LYS B 1 78 ? -29.501 -34.381 6.058 1.00 22.32 77 LYS B O 1
ATOM 1449 N N . ALA B 1 79 ? -30.572 -32.550 5.438 1.00 23.09 78 ALA B N 1
ATOM 1450 C CA . ALA B 1 79 ? -31.564 -32.639 6.486 1.00 27.42 78 ALA B CA 1
ATOM 1451 C C . ALA B 1 79 ? -32.616 -33.719 6.349 1.00 26.94 78 ALA B C 1
ATOM 1452 O O . ALA B 1 79 ? -32.716 -34.365 5.341 1.00 28.45 78 ALA B O 1
ATOM 1454 N N . ALA B 1 80 ? -33.353 -33.917 7.417 1.00 37.15 79 ALA B N 1
ATOM 1455 C CA . ALA B 1 80 ? -34.371 -34.953 7.456 1.00 36.87 79 ALA B CA 1
ATOM 1456 C C . ALA B 1 80 ? -35.389 -34.695 6.404 1.00 39.53 79 ALA B C 1
ATOM 1457 O O . ALA B 1 80 ? -35.814 -35.612 5.735 1.00 40.53 79 ALA B O 1
ATOM 1459 N N . ASP B 1 81 ? -35.716 -33.423 6.218 1.00 39.60 80 ASP B N 1
ATOM 1460 C CA . ASP B 1 81 ? -36.644 -33.020 5.175 1.00 40.53 80 ASP B CA 1
ATOM 1461 C C . ASP B 1 81 ? -36.074 -33.046 3.771 1.00 43.12 80 ASP B C 1
ATOM 1462 O O . ASP B 1 81 ? -36.767 -32.687 2.845 1.00 42.88 80 ASP B O 1
ATOM 1467 N N . GLY B 1 82 ? -34.792 -33.370 3.627 1.00 36.17 81 GLY B N 1
ATOM 1468 C CA . GLY B 1 82 ? -34.177 -33.498 2.323 1.00 26.43 81 GLY B CA 1
ATOM 1469 C C . GLY B 1 82 ? -33.467 -32.240 1.828 1.00 26.41 81 GLY B C 1
ATOM 1470 O O . GLY B 1 82 ? -32.778 -32.255 0.843 1.00 25.30 81 GLY B O 1
ATOM 1471 N N . THR B 1 83 ? -33.625 -31.170 2.563 1.00 25.61 82 THR B N 1
ATOM 1472 C CA . THR B 1 83 ? -32.935 -29.968 2.179 1.00 26.48 82 THR B CA 1
ATOM 1473 C C . THR B 1 83 ? -31.460 -29.985 2.527 1.00 26.18 82 THR B C 1
ATOM 1474 O O . THR B 1 83 ? -31.050 -30.689 3.403 1.00 22.50 82 THR B O 1
ATOM 1478 N N . ILE B 1 84 ? -30.695 -29.189 1.817 1.00 25.41 83 ILE B N 1
ATOM 1479 C CA . ILE B 1 84 ? -29.276 -29.052 2.120 1.00 23.68 83 ILE B CA 1
ATOM 1480 C C . ILE B 1 84 ? -29.095 -27.771 2.907 1.00 22.32 83 ILE B C 1
ATOM 1481 O O . ILE B 1 84 ? -29.309 -26.673 2.379 1.00 24.35 83 ILE B O 1
ATOM 1486 N N . VAL B 1 85 ? -28.689 -27.923 4.162 1.00 20.01 84 VAL B N 1
ATOM 1487 C CA . VAL B 1 85 ? -28.378 -26.804 5.032 1.00 18.75 84 VAL B CA 1
ATOM 1488 C C . VAL B 1 85 ? -26.916 -26.474 4.793 1.00 20.19 84 VAL B C 1
ATOM 1489 O O . VAL B 1 85 ? -26.018 -27.225 5.186 1.00 17.51 84 VAL B O 1
ATOM 1493 N N . ASN B 1 86 ? -26.683 -25.355 4.145 1.00 17.29 85 ASN B N 1
ATOM 1494 C CA . ASN B 1 86 ? -25.330 -24.911 3.943 1.00 18.51 85 ASN B CA 1
ATOM 1495 C C . ASN B 1 86 ? -24.815 -24.340 5.258 1.00 17.56 85 ASN B C 1
ATOM 1496 O O . ASN B 1 86 ? -25.542 -23.626 5.921 1.00 19.55 85 ASN B O 1
ATOM 1501 N N . GLY B 1 87 ? -23.567 -24.604 5.605 1.00 16.54 86 GLY B N 1
ATOM 1502 C CA . GLY B 1 87 ? -23.032 -24.094 6.842 1.00 15.99 86 GLY B CA 1
ATOM 1503 C C . GLY B 1 87 ? -23.444 -24.726 8.152 1.00 17.28 86 GLY B C 1
ATOM 1504 O O . GLY B 1 87 ? -23.770 -24.051 9.095 1.00 16.48 86 GLY B O 1
ATOM 1505 N N . TRP B 1 88 ? -23.442 -26.033 8.151 1.00 15.77 87 TRP B N 1
ATOM 1506 C CA . TRP B 1 88 ? -23.744 -26.757 9.354 1.00 14.66 87 TRP B CA 1
ATOM 1507 C C . TRP B 1 88 ? -22.795 -26.456 10.464 1.00 21.06 87 TRP B C 1
ATOM 1508 O O . TRP B 1 88 ? -21.604 -26.323 10.272 1.00 22.77 87 TRP B O 1
ATOM 1519 N N . LEU B 1 89 ? -23.363 -26.375 11.638 1.00 17.19 88 LEU B N 1
ATOM 1520 C CA . LEU B 1 89 ? -22.536 -26.147 12.774 1.00 23.65 88 LEU B CA 1
ATOM 1521 C C . LEU B 1 89 ? -22.701 -27.213 13.835 1.00 14.59 88 LEU B C 1
ATOM 1522 O O . LEU B 1 89 ? -23.704 -27.839 13.932 1.00 16.78 88 LEU B O 1
ATOM 1527 N N . ALA B 1 90 ? -21.639 -27.411 14.578 1.00 16.40 89 ALA B N 1
ATOM 1528 C CA . ALA B 1 90 ? -21.633 -28.433 15.602 1.00 14.85 89 ALA B CA 1
ATOM 1529 C C . ALA B 1 90 ? -21.997 -27.929 16.981 1.00 15.12 89 ALA B C 1
ATOM 1530 O O . ALA B 1 90 ? -21.381 -27.052 17.506 1.00 17.57 89 ALA B O 1
ATOM 1532 N N . SER B 1 91 ? -22.992 -28.560 17.549 1.00 16.11 90 SER B N 1
ATOM 1533 C CA . SER B 1 91 ? -23.383 -28.237 18.901 1.00 14.02 90 SER B CA 1
ATOM 1534 C C . SER B 1 91 ? -22.339 -28.776 19.878 1.00 15.11 90 SER B C 1
ATOM 1535 O O . SER B 1 91 ? -21.522 -29.581 19.526 1.00 16.96 90 SER B O 1
ATOM 1538 N N . GLN B 1 92 ? -22.386 -28.295 21.103 1.00 16.01 91 GLN B N 1
ATOM 1539 C CA . GLN B 1 92 ? -21.491 -28.826 22.121 1.00 15.92 91 GLN B CA 1
ATOM 1540 C C . GLN B 1 92 ? -21.643 -30.349 22.199 1.00 17.66 91 GLN B C 1
ATOM 1541 O O . GLN B 1 92 ? -20.672 -31.052 22.280 1.00 18.58 91 GLN B O 1
ATOM 1547 N N . THR B 1 93 ? -22.886 -30.805 22.137 1.00 16.24 92 THR B N 1
ATOM 1548 C CA . THR B 1 93 ? -23.167 -32.233 22.210 1.00 17.23 92 THR B CA 1
ATOM 1549 C C . THR B 1 93 ? -22.506 -32.972 21.051 1.00 17.73 92 THR B C 1
ATOM 1550 O O . THR B 1 93 ? -21.885 -34.029 21.237 1.00 18.48 92 THR B O 1
ATOM 1554 N N . ASP B 1 94 ? -22.653 -32.428 19.831 1.00 15.88 93 ASP B N 1
ATOM 1555 C CA . ASP B 1 94 ? -22.085 -33.054 18.643 1.00 18.38 93 ASP B CA 1
ATOM 1556 C C . ASP B 1 94 ? -20.574 -33.136 18.752 1.00 16.25 93 ASP B C 1
ATOM 1557 O O . ASP B 1 94 ? -19.967 -34.150 18.399 1.00 17.15 93 ASP B O 1
ATOM 1570 N N . LEU B 1 96 ? -18.705 -33.222 21.408 1.00 17.52 95 LEU B N 1
ATOM 1571 C CA . LEU B 1 96 ? -18.186 -34.094 22.456 1.00 17.47 95 LEU B CA 1
ATOM 1572 C C . LEU B 1 96 ? -18.675 -35.535 22.354 1.00 20.69 95 LEU B C 1
ATOM 1573 O O . LEU B 1 96 ? -18.249 -36.376 23.153 1.00 21.77 95 LEU B O 1
ATOM 1578 N N . ALA B 1 97 ? -19.522 -35.855 21.376 1.00 19.30 96 ALA B N 1
ATOM 1579 C C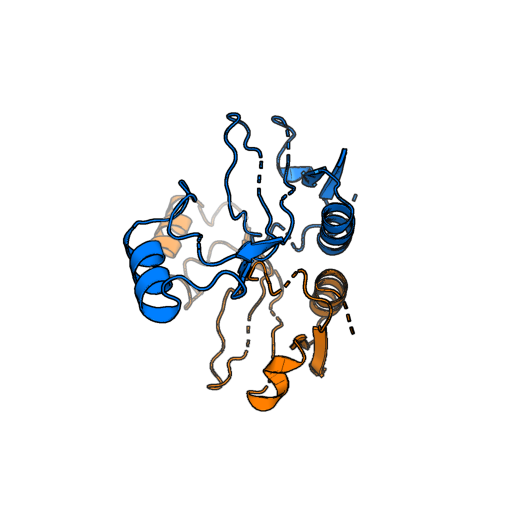A . ALA B 1 97 ? -20.102 -37.185 21.312 1.00 19.12 96 ALA B CA 1
ATOM 1580 C C . ALA B 1 97 ? -19.152 -38.178 20.650 1.00 20.34 96 ALA B C 1
ATOM 1581 O O . ALA B 1 97 ? -18.273 -37.817 19.867 1.00 20.05 96 ALA B O 1
ATOM 1583 N N . ASN B 1 98 ? -19.348 -39.459 20.959 1.00 20.93 97 ASN B N 1
ATOM 1584 C CA . ASN B 1 98 ? -18.532 -40.510 20.358 1.00 21.55 97 ASN B CA 1
ATOM 1585 C C . ASN B 1 98 ? -19.378 -41.563 19.646 1.00 22.17 97 ASN B C 1
ATOM 1586 O O . ASN B 1 98 ? -19.021 -42.743 19.596 1.00 22.73 97 ASN B O 1
ATOM 1591 N N . ASP B 1 99 ? -20.507 -41.129 19.088 1.00 21.61 98 ASP B N 1
ATOM 1592 C CA . ASP B 1 99 ? -21.447 -41.986 18.378 1.00 20.79 98 ASP B CA 1
ATOM 1593 C C . ASP B 1 99 ? -21.525 -41.648 16.885 1.00 19.16 98 ASP B C 1
ATOM 1594 O O . ASP B 1 99 ? -22.541 -41.921 16.230 1.00 20.68 98 ASP B O 1
ATOM 1599 N N . TRP B 1 100 ? -20.469 -41.068 16.336 1.00 19.39 99 TRP B N 1
ATOM 1600 C CA . TRP B 1 100 ? -20.455 -40.756 14.913 1.00 16.49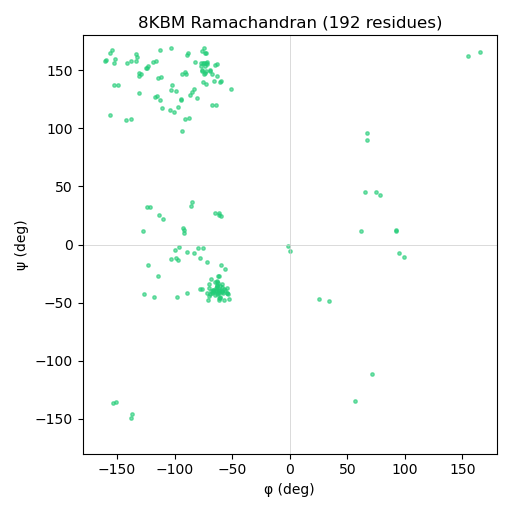 99 TRP B CA 1
ATOM 1601 C C . TRP B 1 100 ? -20.220 -42.018 14.093 1.00 21.11 99 TRP B C 1
ATOM 1602 O O . TRP B 1 100 ? -19.557 -42.956 14.540 1.00 21.30 99 TRP B O 1
ATOM 1613 N N . VAL B 1 101 ? -20.769 -42.035 12.874 1.00 18.76 100 VAL B N 1
ATOM 1614 C CA . VAL B 1 101 ? -20.628 -43.172 11.969 1.00 20.19 100 VAL B CA 1
ATOM 1615 C C . VAL B 1 101 ? -20.441 -42.677 10.543 1.00 19.89 100 VAL B C 1
ATOM 1616 O O . VAL B 1 101 ? -20.903 -41.591 10.171 1.00 18.27 100 VAL B O 1
ATOM 1620 N N . ILE B 1 102 ? -19.831 -43.523 9.723 1.00 20.75 101 ILE B N 1
ATOM 1621 C CA . ILE B 1 102 ? -19.706 -43.228 8.315 1.00 21.88 101 ILE B CA 1
ATOM 1622 C C . ILE B 1 102 ? -20.963 -43.712 7.578 1.00 22.67 101 ILE B C 1
ATOM 1623 O O . ILE B 1 102 ? -21.380 -44.834 7.784 1.00 21.50 101 ILE B O 1
ATOM 1628 N N . VAL B 1 103 ? -21.584 -42.848 6.791 1.00 19.51 102 VAL B N 1
ATOM 1629 C CA . VAL B 1 103 ? -22.731 -43.229 5.973 1.00 22.46 102 VAL B CA 1
ATOM 1630 C C . VAL B 1 103 ? -22.254 -43.714 4.623 1.00 22.69 102 VAL B C 1
ATOM 1631 O O . VAL B 1 103 ? -22.727 -44.717 4.133 1.00 25.39 102 VAL B O 1
ATOM 1635 N N . GLU B 1 104 ? -21.278 -43.030 4.050 1.00 20.85 103 GLU B N 1
ATOM 1636 C CA . GLU B 1 104 ? -20.679 -43.455 2.814 1.00 22.78 103 GLU B CA 1
ATOM 1637 C C . GLU B 1 104 ? -19.298 -42.830 2.721 1.00 28.22 103 GLU B C 1
ATOM 1638 O O . GLU B 1 104 ? -19.052 -41.780 3.210 1.00 21.24 103 GLU B O 1
#

Organism: NCBI:txid256318

Nearest PDB structures (foldseek):
  8wjc-assembly1_A  TM=9.732E-01  e=4.148E-17  metagenome
  6a8v-assembly2_B  TM=4.855E-01  e=4.303E+00  Escherichia coli K-12
  8wjc-assembly1_A  TM=9.795E-01  e=1.289E-16  metagenome
  6a8v-assembly2_B  TM=5.082E-01  e=1.640E+00  Escherichia coli K-12
  6a8u-assembly2_B  TM=4.027E-01  e=1.869E+00  Escherichia coli K-12

InterPro domains:
  IPR021361 Thoeris anti-defense 2-like domain [PF11195] (1-102)

Foldseek 3Di:
DALVVVVVVQVVFFFKDFVVVVPLPGKHFAKDKAFLCCQPDDPPDDNVVSVVSCVVQPNDPPDIDIDHDAMWADSVGDIGGHDDQDPCSSDDRMDTPD/DAVVVVVVVQVVFFWKDFPVCVVLPTKHFAKDKAQLVCLVDDPPDDNVVSVVSVVVPPSVPGDIHMDHDAMWAGSVGDIGGHDDDDPCSSDDRMDTPD

Radius of gyration: 21.82 Å; Cα contacts (8 Å, |Δi|>4): 317; chains: 2; bounding box: 44×44×61 Å